Protein AF-A0AAW1IIG0-F1 (afdb_monomer_lite)

Structure (mmCIF, N/CA/C/O backbone):
data_AF-A0AAW1IIG0-F1
#
_entry.id   AF-A0AAW1IIG0-F1
#
loop_
_atom_site.group_PDB
_atom_site.id
_atom_site.type_symbol
_atom_site.label_atom_id
_atom_site.label_alt_id
_atom_site.label_comp_id
_atom_site.label_asym_id
_atom_site.label_entity_id
_atom_site.label_seq_id
_atom_site.pdbx_PDB_ins_code
_atom_site.Cartn_x
_atom_site.Cartn_y
_atom_site.Cartn_z
_atom_site.occupancy
_atom_site.B_iso_or_equiv
_atom_site.auth_seq_id
_atom_site.auth_comp_id
_atom_site.auth_asym_id
_atom_site.auth_atom_id
_atom_site.pdbx_PDB_model_num
ATOM 1 N N . MET A 1 1 ? 34.642 43.648 -7.513 1.00 56.62 1 MET A N 1
ATOM 2 C CA . MET A 1 1 ? 34.495 43.212 -6.105 1.00 56.62 1 MET A CA 1
ATOM 3 C C . MET A 1 1 ? 33.057 42.811 -5.722 1.00 56.62 1 MET A C 1
ATOM 5 O O . MET A 1 1 ? 32.802 42.642 -4.541 1.00 56.62 1 MET A O 1
ATOM 9 N N . SER A 1 2 ? 32.131 42.561 -6.665 1.00 55.91 2 SER A N 1
ATOM 10 C CA . SER A 1 2 ? 30.717 42.269 -6.321 1.00 55.91 2 SER A CA 1
ATOM 11 C C . SER A 1 2 ? 30.302 40.794 -6.407 1.00 55.91 2 SER A C 1
ATOM 13 O O . SER A 1 2 ? 29.240 40.433 -5.919 1.00 55.91 2 SER A O 1
ATOM 15 N N . THR A 1 3 ? 31.127 39.913 -6.974 1.00 55.72 3 THR A N 1
ATOM 16 C CA . THR A 1 3 ? 30.801 38.481 -7.125 1.00 55.72 3 THR A CA 1
ATOM 17 C C . THR A 1 3 ? 31.019 37.661 -5.851 1.00 55.72 3 THR A C 1
ATOM 19 O O . THR A 1 3 ? 30.393 36.623 -5.677 1.00 55.72 3 THR A O 1
ATOM 22 N N . ILE A 1 4 ? 31.851 38.140 -4.920 1.00 68.00 4 ILE A N 1
ATOM 23 C CA . ILE A 1 4 ? 32.132 37.444 -3.651 1.00 68.00 4 ILE A CA 1
ATOM 24 C C . ILE A 1 4 ? 30.959 37.586 -2.660 1.00 68.00 4 ILE A C 1
ATOM 26 O O . ILE A 1 4 ? 30.689 36.673 -1.886 1.00 68.00 4 ILE A O 1
ATOM 30 N N . SER A 1 5 ? 30.207 38.690 -2.726 1.00 62.53 5 SER A N 1
ATOM 31 C CA . SER A 1 5 ? 29.082 38.963 -1.817 1.00 62.53 5 SER A CA 1
ATOM 32 C C . SER A 1 5 ? 27.884 38.028 -2.031 1.00 62.53 5 SER A C 1
ATOM 34 O O . SER A 1 5 ? 27.197 37.699 -1.065 1.00 62.53 5 SER A O 1
ATOM 36 N N . ILE A 1 6 ? 27.649 37.566 -3.262 1.00 72.62 6 ILE A N 1
ATOM 37 C CA . ILE A 1 6 ? 26.474 36.745 -3.594 1.00 72.62 6 ILE A CA 1
ATOM 38 C C . ILE A 1 6 ? 26.604 35.333 -3.002 1.00 72.62 6 ILE A C 1
ATOM 40 O O . ILE A 1 6 ? 25.633 34.790 -2.481 1.00 72.62 6 ILE A O 1
ATOM 44 N N . ASN A 1 7 ? 27.815 34.768 -2.981 1.00 78.00 7 ASN A N 1
ATOM 45 C CA . ASN A 1 7 ? 28.043 33.418 -2.456 1.00 78.00 7 ASN A CA 1
ATOM 46 C C . ASN A 1 7 ? 27.811 33.319 -0.940 1.00 78.00 7 ASN A C 1
ATOM 48 O O . ASN A 1 7 ? 27.312 32.305 -0.461 1.00 78.00 7 ASN A O 1
ATOM 52 N N . LEU A 1 8 ? 28.116 34.375 -0.181 1.00 83.56 8 LEU A N 1
ATOM 53 C CA . LEU A 1 8 ? 27.967 34.355 1.277 1.00 83.56 8 LEU A CA 1
ATOM 54 C C . LEU A 1 8 ? 26.501 34.371 1.727 1.00 83.56 8 LEU A C 1
ATOM 56 O O . LEU A 1 8 ? 26.155 33.675 2.681 1.00 83.56 8 LEU A O 1
ATOM 60 N N . MET A 1 9 ? 25.623 35.096 1.023 1.00 84.44 9 MET A N 1
ATOM 61 C CA . MET A 1 9 ? 24.193 35.095 1.353 1.00 84.44 9 MET A CA 1
ATOM 62 C C . MET A 1 9 ? 23.551 33.728 1.105 1.00 84.44 9 MET A C 1
ATOM 64 O O . MET A 1 9 ? 22.801 33.242 1.949 1.00 84.44 9 MET A O 1
ATOM 68 N N . VAL A 1 10 ? 23.877 33.077 -0.015 1.00 88.38 10 VAL A N 1
ATOM 69 C CA . VAL A 1 10 ? 23.310 31.761 -0.353 1.00 88.38 10 VAL A CA 1
ATOM 70 C C . VAL A 1 10 ? 23.752 30.702 0.659 1.00 88.38 10 VAL A C 1
ATOM 72 O O . VAL A 1 10 ? 22.924 29.936 1.149 1.00 88.38 10 VAL A O 1
ATOM 75 N N . ILE A 1 11 ? 25.032 30.705 1.043 1.00 89.94 11 ILE A N 1
ATOM 76 C CA . ILE A 1 11 ? 25.561 29.779 2.054 1.00 89.94 11 ILE A CA 1
ATOM 77 C C . ILE A 1 11 ? 24.876 30.002 3.411 1.00 89.94 11 ILE A C 1
ATOM 79 O O . ILE A 1 11 ? 24.483 29.032 4.058 1.00 89.94 11 ILE A O 1
ATOM 83 N N . SER A 1 12 ? 24.664 31.259 3.820 1.00 91.31 12 SER A N 1
ATOM 84 C CA . SER A 1 12 ? 23.964 31.576 5.071 1.00 91.31 12 SER A CA 1
ATOM 85 C C . SER A 1 12 ? 22.543 31.010 5.101 1.00 91.31 12 SER A C 1
ATOM 87 O O . SER A 1 12 ? 22.144 30.431 6.108 1.00 91.31 12 SER A O 1
ATOM 89 N N . VAL A 1 13 ? 21.783 31.148 4.009 1.00 93.06 13 VAL A N 1
ATOM 90 C CA . VAL A 1 13 ? 20.398 30.654 3.934 1.00 93.06 13 VAL A CA 1
ATOM 91 C C . VAL A 1 13 ? 20.351 29.126 4.003 1.00 93.06 13 VAL A C 1
ATOM 93 O O . VAL A 1 13 ? 19.529 28.572 4.732 1.00 93.06 13 VAL A O 1
ATOM 96 N N . ILE A 1 14 ? 21.259 28.434 3.307 1.00 92.12 14 ILE A N 1
ATOM 97 C CA . ILE A 1 14 ? 21.324 26.964 3.327 1.00 92.12 14 ILE A CA 1
ATOM 98 C C . ILE A 1 14 ? 21.628 26.449 4.742 1.00 92.12 14 ILE A C 1
ATOM 100 O O . ILE A 1 14 ? 20.972 25.517 5.209 1.00 92.12 14 ILE A O 1
ATOM 104 N N . ILE A 1 15 ? 22.570 27.075 5.455 1.00 92.62 15 ILE A N 1
ATOM 105 C CA . ILE A 1 15 ? 22.921 26.679 6.828 1.00 92.62 15 ILE A CA 1
ATOM 106 C C . ILE A 1 15 ? 21.731 26.871 7.779 1.00 92.62 15 ILE A C 1
ATOM 108 O O . ILE A 1 15 ? 21.452 25.992 8.595 1.00 92.62 15 ILE A O 1
ATOM 112 N N . SER A 1 16 ? 20.988 27.976 7.657 1.00 91.56 16 SER A N 1
ATOM 113 C CA . SER A 1 16 ? 19.796 28.215 8.479 1.00 91.56 16 SER A CA 1
ATOM 114 C C . SER A 1 16 ? 18.711 27.152 8.269 1.00 91.56 16 SER A C 1
ATOM 116 O O . SER A 1 16 ? 18.107 26.706 9.242 1.00 91.56 16 SER A O 1
ATOM 118 N N . ILE A 1 17 ? 18.498 26.693 7.029 1.00 89.69 17 ILE A N 1
ATOM 119 C CA . ILE A 1 17 ? 17.528 25.628 6.716 1.00 89.69 17 ILE A CA 1
ATOM 120 C C . ILE A 1 17 ? 17.946 24.298 7.360 1.00 89.69 17 ILE A C 1
ATOM 122 O O . ILE A 1 17 ? 17.116 23.621 7.967 1.00 89.69 17 ILE A O 1
ATOM 126 N N . PHE A 1 18 ? 19.232 23.940 7.288 1.00 85.62 18 PHE A N 1
ATOM 127 C CA . PHE A 1 18 ? 19.740 22.716 7.918 1.00 85.62 18 PHE A CA 1
ATOM 128 C C . PHE A 1 18 ? 19.599 22.734 9.446 1.00 85.62 18 PHE A C 1
ATOM 130 O O . PHE A 1 18 ? 19.231 21.722 10.041 1.00 85.62 18 PHE A O 1
ATOM 137 N N . LEU A 1 19 ? 19.836 23.884 10.084 1.00 86.19 19 LEU A N 1
ATOM 138 C CA . LEU A 1 19 ? 19.676 24.030 11.533 1.00 86.19 19 LEU A CA 1
ATOM 139 C C . LEU A 1 19 ? 18.206 23.944 11.978 1.00 86.19 19 LEU A C 1
ATOM 141 O O . LEU A 1 19 ? 17.930 23.415 13.053 1.00 86.19 19 LEU A O 1
ATOM 145 N N . LEU A 1 20 ? 17.261 24.404 11.150 1.00 81.56 20 LEU A N 1
ATOM 146 C CA . LEU A 1 20 ? 15.821 24.268 11.404 1.00 81.56 20 LEU A CA 1
ATOM 147 C C . LEU A 1 20 ? 15.329 22.818 11.273 1.00 81.56 20 LEU A C 1
ATOM 149 O O . LEU A 1 20 ? 14.448 22.405 12.018 1.00 81.56 20 LEU A O 1
ATOM 153 N N . ALA A 1 21 ? 15.904 22.025 10.366 1.00 75.12 21 ALA A N 1
ATOM 154 C CA . ALA A 1 21 ? 15.537 20.615 10.215 1.00 75.12 21 ALA A CA 1
ATOM 155 C C . ALA A 1 21 ? 16.003 19.748 11.402 1.00 75.12 21 ALA A C 1
ATOM 157 O O . ALA A 1 21 ? 15.344 18.772 11.754 1.00 75.12 21 ALA A O 1
ATOM 158 N N . ALA A 1 22 ? 17.118 20.111 12.041 1.00 74.44 22 ALA A N 1
ATOM 159 C CA . ALA A 1 22 ? 17.679 19.361 13.164 1.00 74.44 22 ALA A CA 1
ATOM 160 C C . ALA A 1 22 ? 16.962 19.608 14.507 1.00 74.44 22 ALA A C 1
ATOM 162 O O . ALA A 1 22 ? 17.166 18.845 15.450 1.00 74.44 22 ALA A O 1
ATOM 163 N N . SER A 1 23 ? 16.140 20.657 14.620 1.00 73.12 23 SER A N 1
ATOM 164 C CA . SER A 1 23 ? 15.486 21.039 15.879 1.00 73.12 23 SER A CA 1
ATOM 165 C C . SER A 1 23 ? 14.077 20.471 16.061 1.00 73.12 23 SER A C 1
ATOM 167 O O . SER A 1 23 ? 13.442 20.776 17.068 1.00 73.12 23 SER A O 1
ATOM 169 N N . VAL A 1 24 ? 13.584 19.624 15.148 1.00 70.06 24 VAL A N 1
ATOM 170 C CA . VAL A 1 24 ? 12.297 18.937 15.328 1.00 70.06 24 VAL A CA 1
ATOM 171 C C . VAL A 1 24 ? 12.505 17.735 16.259 1.00 70.06 24 VAL A C 1
ATOM 173 O O . VAL A 1 24 ? 13.118 16.749 15.841 1.00 70.06 24 VAL A O 1
ATOM 176 N N . PRO A 1 25 ? 12.024 17.771 17.518 1.00 57.31 25 PRO A N 1
ATOM 177 C CA . PRO A 1 25 ? 12.102 16.613 18.391 1.00 57.31 25 PRO A CA 1
ATOM 178 C C . PRO A 1 25 ? 11.268 15.489 17.778 1.00 57.31 25 PRO A C 1
ATOM 180 O O . PRO A 1 25 ? 10.066 15.623 17.546 1.00 57.31 25 PRO A O 1
ATOM 183 N N . THR A 1 26 ? 11.923 14.366 17.509 1.00 53.69 26 THR A N 1
ATOM 184 C CA . THR A 1 26 ? 11.300 13.120 17.073 1.00 53.69 26 THR A CA 1
ATOM 185 C C . THR A 1 26 ? 10.455 12.574 18.228 1.00 53.69 26 THR A C 1
ATOM 187 O O . THR A 1 26 ? 10.904 11.777 19.046 1.00 53.69 26 THR A O 1
ATOM 190 N N . LEU A 1 27 ? 9.202 13.024 18.316 1.00 47.84 27 LEU A N 1
ATOM 191 C CA . LEU A 1 27 ? 8.141 12.413 19.121 1.00 47.84 27 LEU A CA 1
ATOM 192 C C . LEU A 1 27 ? 7.721 11.088 18.466 1.00 47.84 27 LEU A C 1
ATOM 194 O O . LEU A 1 27 ? 6.636 10.949 17.918 1.00 47.84 27 LEU A O 1
ATOM 198 N N . ALA A 1 28 ? 8.617 10.105 18.496 1.00 46.66 28 ALA A N 1
ATOM 199 C CA . ALA A 1 28 ? 8.350 8.734 18.077 1.00 46.66 28 ALA A CA 1
ATOM 200 C C . ALA A 1 28 ? 8.686 7.777 19.225 1.00 46.66 28 ALA A C 1
ATOM 202 O O . ALA A 1 28 ? 9.462 6.841 19.076 1.00 46.66 28 ALA A O 1
ATOM 203 N N . ASN A 1 29 ? 8.093 8.020 20.397 1.00 43.38 29 ASN A N 1
ATOM 204 C CA . ASN A 1 29 ? 8.082 7.059 21.498 1.00 43.38 29 ASN A CA 1
ATOM 205 C C . ASN A 1 29 ? 6.856 6.144 21.341 1.00 43.38 29 ASN A C 1
ATOM 207 O O . ASN A 1 29 ? 5.915 6.165 22.131 1.00 43.38 29 ASN A O 1
ATOM 211 N N . GLY A 1 30 ? 6.842 5.379 20.250 1.00 40.31 30 GLY A N 1
ATOM 212 C CA . GLY A 1 30 ? 5.937 4.250 20.080 1.00 40.31 30 GLY A CA 1
ATOM 213 C C . GLY A 1 30 ? 6.594 3.018 20.686 1.00 40.31 30 GLY A C 1
ATOM 214 O O . GLY A 1 30 ? 7.573 2.512 20.144 1.00 40.31 30 GLY A O 1
ATOM 215 N N . TYR A 1 31 ? 6.082 2.552 21.823 1.00 36.88 31 TYR A N 1
ATOM 216 C CA . TYR A 1 31 ? 6.465 1.273 22.415 1.00 36.88 31 TYR A CA 1
ATOM 217 C C . TYR A 1 31 ? 6.268 0.149 21.386 1.00 36.88 31 TYR A C 1
ATOM 219 O O . TYR A 1 31 ? 5.140 -0.243 21.093 1.00 36.88 31 TYR A O 1
ATOM 227 N N . TYR A 1 32 ? 7.362 -0.397 20.855 1.00 37.66 32 TYR A N 1
ATOM 228 C CA . TYR A 1 32 ? 7.323 -1.652 20.111 1.00 37.66 32 TYR A CA 1
ATOM 229 C C . TYR A 1 32 ? 7.061 -2.794 21.097 1.00 37.66 32 TYR A C 1
ATOM 231 O O . TYR A 1 32 ? 7.969 -3.273 21.779 1.00 37.66 32 TYR A O 1
ATOM 239 N N . GLN A 1 33 ? 5.809 -3.248 21.174 1.00 41.78 33 GLN A N 1
ATOM 240 C CA . GLN A 1 33 ? 5.508 -4.568 21.714 1.00 41.78 33 GLN A CA 1
ATOM 241 C C . GLN A 1 33 ? 6.078 -5.617 20.757 1.00 41.78 33 GLN A C 1
ATOM 243 O O . GLN A 1 33 ? 5.654 -5.751 19.611 1.00 41.78 33 GLN A O 1
ATOM 248 N N . LYS A 1 34 ? 7.081 -6.348 21.244 1.00 51.00 34 LYS A N 1
ATOM 249 C CA . LYS A 1 34 ? 7.666 -7.511 20.581 1.00 51.00 34 LYS A CA 1
ATOM 250 C C . LYS A 1 34 ? 6.561 -8.561 20.357 1.00 51.00 34 LYS A C 1
ATOM 252 O O . LYS A 1 34 ? 5.981 -9.008 21.346 1.00 51.00 34 LYS A O 1
ATOM 257 N N . PRO A 1 35 ? 6.257 -8.972 19.114 1.00 45.44 35 PRO A N 1
ATOM 258 C CA . PRO A 1 35 ? 5.288 -10.034 18.883 1.00 45.44 35 PRO A CA 1
ATOM 259 C C . PRO A 1 35 ? 5.811 -11.359 19.458 1.00 45.44 35 PRO A C 1
ATOM 261 O O . PRO A 1 35 ? 6.947 -11.763 19.202 1.00 45.44 35 PRO A O 1
ATOM 264 N N . SER A 1 36 ? 4.976 -12.000 20.278 1.00 48.22 36 SER A N 1
ATOM 265 C CA . SER A 1 36 ? 5.222 -13.318 20.867 1.00 48.22 36 SER A CA 1
ATOM 266 C C . SER A 1 36 ? 5.202 -14.392 19.776 1.00 48.22 36 SER A C 1
ATOM 268 O O . SER A 1 36 ? 4.273 -14.467 18.973 1.00 48.22 36 SER A O 1
ATOM 270 N N . SER A 1 37 ? 6.250 -15.209 19.721 1.00 49.69 37 SER A N 1
ATOM 271 C CA . SER A 1 37 ? 6.538 -16.163 18.649 1.00 49.69 37 SER A CA 1
ATOM 272 C C . SER A 1 37 ? 5.931 -17.554 18.886 1.00 49.69 37 SER A C 1
ATOM 274 O O . SER A 1 37 ? 6.665 -18.539 18.861 1.00 49.69 37 SER A O 1
ATOM 276 N N . ASN A 1 38 ? 4.615 -17.659 19.111 1.00 46.41 38 ASN A N 1
ATOM 277 C CA . ASN A 1 38 ? 3.933 -18.958 19.245 1.00 46.41 38 ASN A CA 1
ATOM 278 C C . ASN A 1 38 ? 2.739 -19.070 18.269 1.00 46.41 38 ASN A C 1
ATOM 280 O O . ASN A 1 38 ? 1.668 -18.540 18.556 1.00 46.41 38 ASN A O 1
ATOM 284 N N . PRO A 1 39 ? 2.880 -19.754 17.112 1.00 46.00 39 PRO A N 1
ATOM 285 C CA . PRO A 1 39 ? 1.824 -19.834 16.092 1.00 46.00 39 PRO A CA 1
ATOM 286 C C . PRO A 1 39 ? 0.647 -20.782 16.399 1.00 46.00 39 PRO A C 1
ATOM 288 O O . PRO A 1 39 ? -0.202 -20.961 15.533 1.00 46.00 39 PRO A O 1
ATOM 291 N N . TYR A 1 40 ? 0.574 -21.408 17.581 1.00 45.72 40 TYR A N 1
ATOM 292 C CA . TYR A 1 40 ? -0.448 -22.430 17.879 1.00 45.72 40 TYR A CA 1
ATOM 293 C C . TYR A 1 40 ? -1.086 -22.334 19.270 1.00 45.72 40 TYR A C 1
ATOM 295 O O . TYR A 1 40 ? -1.682 -23.300 19.744 1.00 45.72 40 TYR A O 1
ATOM 303 N N . GLU A 1 41 ? -1.034 -21.172 19.919 1.00 39.12 41 GLU A N 1
ATOM 304 C CA . GLU A 1 41 ? -1.753 -20.974 21.178 1.00 39.12 41 GLU A CA 1
ATOM 305 C C . GLU A 1 41 ? -3.097 -20.295 20.900 1.00 39.12 41 GLU A C 1
ATOM 307 O O . GLU A 1 41 ? -3.204 -19.079 20.744 1.00 39.12 41 GLU A O 1
ATOM 312 N N . LYS A 1 42 ? -4.143 -21.120 20.772 1.00 47.19 42 LYS A N 1
ATOM 313 C CA . LYS A 1 42 ? -5.539 -20.673 20.795 1.00 47.19 42 LYS A CA 1
ATOM 314 C C . LYS A 1 42 ? -5.720 -19.799 22.045 1.00 47.19 42 LYS A C 1
ATOM 316 O O . LYS A 1 42 ? -5.433 -20.307 23.130 1.00 47.19 42 LYS A O 1
ATOM 321 N N . PRO A 1 43 ? -6.193 -18.542 21.940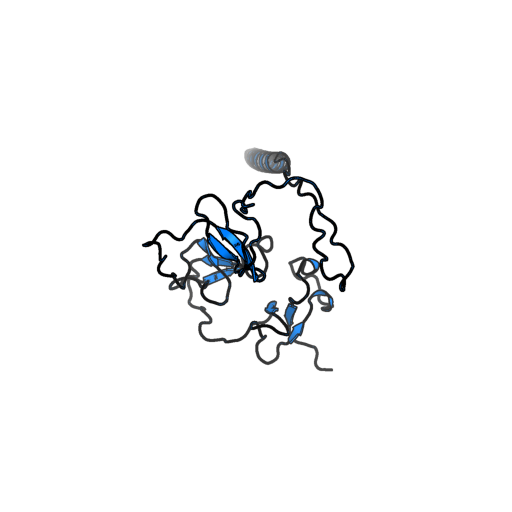 1.00 42.44 43 PRO A N 1
ATOM 322 C CA . PRO A 1 43 ? -6.385 -17.699 23.110 1.00 42.44 43 PRO A CA 1
ATOM 323 C C . PRO A 1 43 ? -7.407 -18.368 24.027 1.00 42.44 43 PRO A C 1
ATOM 325 O O . PRO A 1 43 ? -8.608 -18.370 23.750 1.00 42.44 43 PRO A O 1
ATOM 328 N N . SER A 1 44 ? -6.931 -18.983 25.108 1.00 40.50 44 SER A N 1
ATOM 329 C CA . SER A 1 44 ? -7.783 -19.237 26.257 1.00 40.50 44 SER A CA 1
ATOM 330 C C . SER A 1 44 ? -8.004 -17.872 26.873 1.00 40.50 44 SER A C 1
ATOM 332 O O . SER A 1 44 ? -7.096 -17.284 27.450 1.00 40.50 44 SER A O 1
ATOM 334 N N . ILE A 1 45 ? -9.194 -17.327 26.636 1.00 44.47 45 ILE A N 1
ATOM 335 C CA . ILE A 1 45 ? -9.688 -16.151 27.335 1.00 44.47 45 ILE A CA 1
ATOM 336 C C . ILE A 1 45 ? -9.722 -16.552 28.809 1.00 44.47 45 ILE A C 1
ATOM 338 O O . ILE A 1 45 ? -10.660 -17.208 29.259 1.00 44.47 45 ILE A O 1
ATOM 342 N N . GLU A 1 46 ? -8.664 -16.224 29.546 1.00 35.31 46 GLU A N 1
ATOM 343 C CA . GLU A 1 46 ? -8.703 -16.231 30.998 1.00 35.31 46 GLU A CA 1
ATOM 344 C C . GLU A 1 46 ? -9.714 -15.163 31.404 1.00 35.31 46 GLU A C 1
ATOM 346 O O . GLU A 1 46 ? -9.451 -13.961 31.420 1.00 35.31 46 GLU A O 1
ATOM 351 N N . THR A 1 47 ? -10.932 -15.626 31.665 1.00 38.25 47 THR A N 1
ATOM 352 C CA . THR A 1 47 ? -11.950 -14.866 32.374 1.00 38.25 47 THR A CA 1
ATOM 353 C C . THR A 1 47 ? -11.348 -14.355 33.681 1.00 38.25 47 THR A C 1
ATOM 355 O O . THR A 1 47 ? -10.866 -15.175 34.470 1.00 38.25 47 THR A O 1
ATOM 358 N N . PRO A 1 48 ? -11.391 -13.039 33.955 1.00 43.00 48 PRO A N 1
ATOM 359 C CA . PRO A 1 48 ? -10.984 -12.509 35.243 1.00 43.00 48 PRO A CA 1
ATOM 360 C C . PRO A 1 48 ? -11.931 -13.056 36.316 1.00 43.00 48 PRO A C 1
ATOM 362 O O . PRO A 1 48 ? -13.070 -12.617 36.472 1.00 43.00 48 PRO A O 1
ATOM 365 N N . ASN A 1 49 ? -11.454 -14.061 37.047 1.00 47.53 49 ASN A N 1
ATOM 366 C CA . ASN A 1 49 ? -12.094 -14.576 38.246 1.00 47.53 49 ASN A CA 1
ATOM 367 C C . ASN A 1 49 ? -11.844 -13.573 39.372 1.00 47.53 49 ASN A C 1
ATOM 369 O O . ASN A 1 49 ? -10.776 -13.553 39.981 1.00 47.53 49 ASN A O 1
ATOM 373 N N . GLY A 1 50 ? -12.820 -12.701 39.624 1.00 40.53 50 GLY A N 1
ATOM 374 C CA . GLY A 1 50 ? -12.642 -11.654 40.619 1.00 40.53 50 GLY A CA 1
ATOM 375 C C . GLY A 1 50 ? -13.850 -10.762 40.861 1.00 40.53 50 GLY A C 1
ATOM 376 O O . GLY A 1 50 ? -13.800 -9.577 40.572 1.00 40.53 50 GLY A O 1
ATOM 377 N N . SER A 1 51 ? -14.848 -11.328 41.539 1.00 39.59 51 SER A N 1
ATOM 378 C CA . SER A 1 51 ? -15.795 -10.653 42.440 1.00 39.59 51 SER A CA 1
ATOM 379 C C . SER A 1 51 ? -17.089 -10.022 41.907 1.00 39.59 51 SER A C 1
ATOM 381 O O . SER A 1 51 ? -17.114 -9.061 41.151 1.00 39.59 51 SER A O 1
ATOM 383 N N . ARG A 1 52 ? -18.151 -10.489 42.583 1.00 39.06 52 ARG A N 1
ATOM 384 C CA . ARG A 1 52 ? -19.427 -9.834 42.906 1.00 39.06 52 ARG A CA 1
ATOM 385 C C . ARG A 1 52 ? -20.450 -9.696 41.784 1.00 39.06 52 ARG A C 1
ATOM 387 O O . ARG A 1 52 ? -20.559 -8.679 41.118 1.00 39.06 52 ARG A O 1
ATOM 394 N N . SER A 1 53 ? -21.314 -10.714 41.750 1.00 45.22 53 SER A N 1
ATOM 395 C CA . SER A 1 53 ? -22.777 -10.610 41.886 1.00 45.22 53 SER A CA 1
ATOM 396 C C . SER A 1 53 ? -23.322 -9.179 41.993 1.00 45.22 53 SER A C 1
ATOM 398 O O . SER A 1 53 ? -23.677 -8.689 43.062 1.00 45.22 53 SER A O 1
ATOM 400 N N . GLY A 1 54 ? -23.409 -8.545 40.840 1.00 42.59 54 GLY A N 1
ATOM 401 C CA . GLY A 1 54 ? -24.229 -7.400 40.512 1.00 42.59 54 GLY A CA 1
ATOM 402 C C . GLY A 1 54 ? -24.368 -7.494 39.005 1.00 42.59 54 GLY A C 1
ATOM 403 O O . GLY A 1 54 ? -23.363 -7.650 38.320 1.00 42.59 54 GLY A O 1
ATOM 404 N N . SER A 1 55 ? -25.592 -7.522 38.494 1.00 47.62 55 SER A N 1
ATOM 405 C CA . SER A 1 55 ? -25.902 -7.698 37.074 1.00 47.62 55 SER A CA 1
ATOM 406 C C . SER A 1 55 ? -25.473 -6.454 36.274 1.00 47.62 55 SER A C 1
ATOM 408 O O . SER A 1 55 ? -26.303 -5.704 35.772 1.00 47.62 55 SER A O 1
ATOM 410 N N . GLY A 1 56 ? -24.168 -6.178 36.244 1.00 54.44 56 GLY A N 1
ATOM 411 C CA . GLY A 1 56 ? -23.536 -5.037 35.605 1.00 54.44 56 GLY A CA 1
ATOM 412 C C . GLY A 1 56 ? -23.156 -5.416 34.187 1.00 54.44 56 GLY A C 1
ATOM 413 O O . GLY A 1 56 ? -22.194 -6.146 33.964 1.00 54.44 56 GLY A O 1
ATOM 414 N N . ILE A 1 57 ? -23.944 -4.939 33.230 1.00 60.91 57 ILE A N 1
ATOM 415 C CA . ILE A 1 57 ? -23.663 -5.070 31.803 1.00 60.91 57 ILE A CA 1
ATOM 416 C C . ILE A 1 57 ? -22.306 -4.403 31.544 1.00 60.91 57 ILE A C 1
ATOM 418 O O . ILE A 1 57 ? -22.188 -3.182 31.605 1.00 60.91 57 ILE A O 1
ATOM 422 N N . THR A 1 58 ? -21.271 -5.204 31.295 1.00 77.06 58 THR A N 1
ATOM 423 C CA . THR A 1 58 ? -19.957 -4.708 30.875 1.00 77.06 58 THR A CA 1
ATOM 424 C C . THR A 1 58 ? -20.055 -4.384 29.391 1.00 77.06 58 THR A C 1
ATOM 426 O O . THR A 1 58 ? -20.119 -5.283 28.553 1.00 77.06 58 THR A O 1
ATOM 429 N N . CYS A 1 59 ? -20.158 -3.099 29.067 1.00 86.00 59 CYS A N 1
ATOM 430 C CA . CYS A 1 59 ? -20.153 -2.629 27.690 1.00 86.00 59 CYS A CA 1
ATOM 431 C C . CYS A 1 59 ? -18.727 -2.268 27.242 1.00 86.00 59 CYS A C 1
ATOM 433 O O . CYS A 1 59 ? -17.856 -1.997 28.068 1.00 86.00 59 CYS A O 1
ATOM 435 N N . GLN A 1 60 ? -18.482 -2.295 25.932 1.00 89.44 60 GLN A N 1
ATOM 436 C CA . GLN A 1 60 ? -17.188 -1.948 25.338 1.00 89.44 60 GLN A CA 1
ATOM 437 C C . GLN A 1 60 ? -17.147 -0.471 24.922 1.00 89.44 60 GLN A C 1
ATOM 439 O O . GLN A 1 60 ? -18.084 0.025 24.294 1.00 89.44 60 GLN A O 1
ATOM 444 N N . SER A 1 61 ? -16.062 0.234 25.248 1.00 90.12 61 SER A N 1
ATOM 445 C CA . SER A 1 61 ? -15.854 1.631 24.845 1.00 90.12 61 SER A CA 1
ATOM 446 C C . SER A 1 61 ? -15.452 1.767 23.369 1.00 90.12 61 SER A C 1
ATOM 448 O O . SER A 1 61 ? -15.077 0.792 22.717 1.00 90.12 61 SER A O 1
ATOM 450 N N . PHE A 1 62 ? -15.503 2.995 22.845 1.00 90.94 62 PHE A N 1
ATOM 451 C CA . PHE A 1 62 ? -15.076 3.341 21.485 1.00 90.94 62 PHE A CA 1
ATOM 452 C C . PHE A 1 62 ? -13.704 2.746 21.120 1.00 90.94 62 PHE A C 1
ATOM 454 O O . PHE A 1 62 ? -12.762 2.809 21.909 1.00 90.94 62 PHE A O 1
ATOM 461 N N . GLY A 1 63 ? -13.605 2.176 19.916 1.00 85.25 63 GLY A N 1
ATOM 462 C CA . GLY A 1 63 ? -12.369 1.608 19.370 1.00 85.25 63 GLY A CA 1
ATOM 463 C C . GLY A 1 63 ? -11.977 0.231 19.915 1.00 85.25 63 GLY A C 1
ATOM 464 O O . GLY A 1 63 ? -11.056 -0.378 19.375 1.00 85.25 63 GLY A O 1
ATOM 465 N N . ASN A 1 64 ? -12.672 -0.299 20.927 1.00 89.50 64 ASN A N 1
ATOM 466 C CA . ASN A 1 64 ? -12.417 -1.652 21.415 1.00 89.50 64 ASN A CA 1
ATOM 467 C C . ASN A 1 64 ? -13.045 -2.707 20.509 1.00 89.50 64 ASN A C 1
ATOM 469 O O . ASN A 1 64 ? -14.086 -2.482 19.883 1.00 89.50 64 ASN A O 1
ATOM 473 N N . ALA A 1 65 ? -12.419 -3.883 20.499 1.00 87.50 65 ALA A N 1
ATOM 474 C CA . ALA A 1 65 ? -12.941 -5.044 19.804 1.00 87.50 65 ALA A CA 1
ATOM 475 C C . ALA A 1 65 ? -14.277 -5.491 20.406 1.00 87.50 65 ALA A C 1
ATOM 477 O O . ALA A 1 65 ? -14.439 -5.589 21.625 1.00 87.50 65 ALA A O 1
ATOM 478 N N . CYS A 1 66 ? -15.221 -5.801 19.530 1.00 88.69 66 CYS A N 1
ATOM 479 C CA . CYS A 1 66 ? -16.518 -6.347 19.879 1.00 88.69 66 CYS A CA 1
ATOM 480 C C . CYS A 1 66 ? -16.759 -7.623 19.059 1.00 88.69 66 CYS A C 1
ATOM 482 O O . CYS A 1 66 ? -16.393 -7.686 17.883 1.00 88.69 66 CYS A O 1
ATOM 484 N N . PRO A 1 67 ? -17.320 -8.680 19.663 1.00 81.31 67 PRO A N 1
ATOM 485 C CA . PRO A 1 67 ? -17.687 -9.870 18.916 1.00 81.31 67 PRO A CA 1
ATOM 486 C C . PRO A 1 67 ? -18.911 -9.554 18.049 1.00 81.31 67 PRO A C 1
ATOM 488 O O . PRO A 1 67 ? -19.847 -8.904 18.510 1.00 81.31 67 PRO A O 1
ATOM 491 N N . ALA A 1 68 ? -18.906 -10.014 16.795 1.00 67.31 68 ALA A N 1
ATOM 492 C CA . ALA A 1 68 ? -20.028 -9.813 15.873 1.00 67.31 68 ALA A CA 1
ATOM 493 C C . ALA A 1 68 ? -21.344 -10.420 16.405 1.00 67.31 68 ALA A C 1
ATOM 495 O O . ALA A 1 68 ? -22.426 -9.938 16.081 1.00 67.31 68 ALA A O 1
ATOM 496 N N . GLU A 1 69 ? -21.244 -11.437 17.266 1.00 61.94 69 GLU A N 1
ATOM 497 C CA . GLU A 1 69 ? -22.361 -12.085 17.950 1.00 61.94 69 GLU A CA 1
ATOM 498 C C . GLU A 1 69 ? -22.058 -12.192 19.454 1.00 61.94 69 GLU A C 1
ATOM 500 O O . GLU A 1 69 ? -20.977 -12.631 19.848 1.00 61.94 69 GLU A O 1
ATOM 505 N N . GLY A 1 70 ? -22.996 -11.791 20.319 1.00 63.22 70 GLY A N 1
ATOM 506 C CA . GLY A 1 70 ? -22.860 -11.950 21.771 1.00 63.22 70 GLY A CA 1
ATOM 507 C C . GLY A 1 70 ? -23.469 -10.827 22.613 1.00 63.22 70 GLY A C 1
ATOM 508 O O . GLY A 1 70 ? -24.051 -9.871 22.108 1.00 63.22 70 GLY A O 1
ATOM 509 N N . VAL A 1 71 ? -23.335 -10.960 23.938 1.00 56.31 71 VAL A N 1
ATOM 510 C CA . VAL A 1 71 ? -23.937 -10.060 24.948 1.00 56.31 71 VAL A CA 1
ATOM 511 C C . VAL A 1 71 ? -23.137 -8.763 25.160 1.00 56.31 71 VAL A C 1
ATOM 513 O O . VAL A 1 71 ? -23.592 -7.861 25.863 1.00 56.31 71 VAL A O 1
ATOM 516 N N . TYR A 1 72 ? -21.951 -8.656 24.555 1.00 64.81 72 TYR A N 1
ATOM 517 C CA . TYR A 1 72 ? -21.077 -7.491 24.672 1.00 64.81 72 TYR A CA 1
ATOM 518 C C . TYR A 1 72 ? -21.569 -6.374 23.758 1.00 64.81 72 TYR A C 1
ATOM 520 O O . TYR A 1 72 ? -21.226 -6.302 22.579 1.00 64.81 72 TYR A O 1
ATOM 528 N N . LYS A 1 73 ? -22.402 -5.499 24.318 1.00 78.75 73 LYS A N 1
ATOM 529 C CA . LYS A 1 73 ? -22.840 -4.275 23.647 1.00 78.75 73 LYS A CA 1
ATOM 530 C C . LYS A 1 73 ? -21.759 -3.206 23.758 1.00 78.75 73 LYS A C 1
ATOM 532 O O . LYS A 1 73 ? -21.074 -3.110 24.775 1.00 78.75 73 LYS A O 1
ATOM 537 N N . CYS A 1 74 ? -21.617 -2.386 22.728 1.00 89.75 74 CYS A N 1
ATOM 538 C CA . CYS A 1 74 ? -20.837 -1.163 22.841 1.00 89.75 74 CYS A CA 1
ATOM 539 C C . CYS A 1 74 ? -21.581 -0.156 23.741 1.00 89.75 74 CYS A C 1
ATOM 541 O O . CYS A 1 74 ? -22.815 -0.146 23.768 1.00 89.75 74 CYS A O 1
ATOM 543 N N . CYS A 1 75 ? -20.847 0.641 24.517 1.00 91.12 75 CYS A N 1
ATOM 544 C CA . CYS A 1 75 ? -21.421 1.670 25.391 1.00 91.12 75 CYS A CA 1
ATOM 545 C C . CYS A 1 75 ? -22.011 2.836 24.572 1.00 91.12 75 CYS A C 1
ATOM 547 O O . CYS A 1 75 ? -21.779 2.930 23.372 1.00 91.12 75 CYS A O 1
ATOM 549 N N . ASP A 1 76 ? -22.761 3.735 25.214 1.00 88.88 76 ASP A N 1
ATOM 550 C CA . ASP A 1 76 ? -23.039 5.098 24.717 1.00 88.88 76 ASP A CA 1
ATOM 551 C C . ASP A 1 76 ? -23.639 5.217 23.302 1.00 88.88 76 ASP A C 1
ATOM 553 O O . ASP A 1 76 ? -23.408 6.192 22.590 1.00 88.88 76 ASP A O 1
ATOM 557 N N . GLY A 1 77 ? -24.424 4.223 22.875 1.00 85.12 77 GLY A N 1
ATOM 558 C CA . GLY A 1 77 ? -25.059 4.229 21.552 1.00 85.12 77 GLY A CA 1
ATOM 559 C C . GLY A 1 77 ? -24.117 3.893 20.391 1.00 85.12 77 GLY A C 1
ATOM 560 O O . GLY A 1 77 ? -24.522 4.007 19.235 1.00 85.12 77 GLY A O 1
ATOM 561 N N . TYR A 1 78 ? -22.889 3.447 20.673 1.00 89.56 78 TYR A N 1
ATOM 562 C CA . TYR A 1 78 ? -21.989 2.883 19.670 1.00 89.56 78 TYR A CA 1
ATOM 563 C C . TYR A 1 78 ? -22.531 1.559 19.113 1.00 89.56 78 TYR A C 1
ATOM 565 O O . TYR A 1 78 ? -23.250 0.811 19.782 1.00 89.56 78 TYR A O 1
ATOM 573 N N . VAL A 1 79 ? -22.139 1.240 17.881 1.00 89.94 79 VAL A N 1
ATOM 574 C CA . VAL A 1 79 ? -22.525 0.018 17.173 1.00 89.94 79 VAL A CA 1
ATOM 575 C C . VAL A 1 79 ? -21.270 -0.792 16.870 1.00 89.94 79 VAL A C 1
ATOM 577 O O . VAL A 1 79 ? -20.246 -0.246 16.456 1.00 89.94 79 VAL A O 1
ATOM 580 N N . CYS A 1 80 ? -21.345 -2.105 17.079 1.00 89.56 80 CYS A N 1
ATOM 581 C CA . CYS A 1 80 ? -20.268 -3.011 16.706 1.00 89.56 80 CYS A CA 1
ATOM 582 C C . CYS A 1 80 ? -20.217 -3.134 15.180 1.00 89.56 80 CYS A C 1
ATOM 584 O O . CYS A 1 80 ? -21.173 -3.613 14.570 1.00 89.56 80 CYS A O 1
ATOM 586 N N . ARG A 1 81 ? -19.130 -2.670 14.555 1.00 86.38 81 ARG A N 1
ATOM 587 C CA . ARG A 1 81 ? -18.975 -2.661 13.094 1.00 86.38 81 ARG A CA 1
ATOM 588 C C . ARG A 1 81 ? -17.713 -3.403 12.667 1.00 86.38 81 ARG A C 1
ATOM 590 O O . ARG A 1 81 ? -16.679 -3.217 13.307 1.00 86.38 81 ARG A O 1
ATOM 597 N N . PRO A 1 82 ? -17.756 -4.186 11.576 1.00 84.00 82 PRO A N 1
ATOM 598 C CA . PRO A 1 82 ? -16.568 -4.838 11.047 1.00 84.00 82 PRO A CA 1
ATOM 599 C C . PRO A 1 82 ? -15.554 -3.781 10.605 1.00 84.00 82 PRO A C 1
ATOM 601 O O . PRO A 1 82 ? -15.884 -2.882 9.829 1.00 84.00 82 PRO A O 1
ATOM 604 N N . ASN A 1 83 ? -14.321 -3.881 11.097 1.00 78.12 83 ASN A N 1
ATOM 605 C CA . ASN A 1 83 ? -13.221 -3.108 10.547 1.00 78.12 83 ASN A CA 1
ATOM 606 C C . ASN A 1 83 ? -12.835 -3.726 9.197 1.00 78.12 83 ASN A C 1
ATOM 608 O O . ASN A 1 83 ? -12.619 -4.936 9.092 1.00 78.12 83 ASN A O 1
ATOM 612 N N . THR A 1 84 ? -12.736 -2.890 8.165 1.00 61.06 84 THR A N 1
ATOM 613 C CA . THR A 1 84 ? -12.299 -3.281 6.816 1.00 61.06 84 THR A CA 1
ATOM 614 C C . THR A 1 84 ? -10.891 -3.872 6.811 1.00 61.06 84 THR A C 1
ATOM 616 O O . THR A 1 84 ? -10.532 -4.601 5.889 1.00 61.06 84 THR A O 1
ATOM 619 N N . VAL A 1 85 ? -10.101 -3.610 7.855 1.00 52.62 85 VAL A N 1
ATOM 620 C CA . VAL A 1 85 ? -8.747 -4.134 8.010 1.00 52.62 85 VAL A CA 1
ATOM 621 C C . VAL A 1 85 ? -8.730 -5.219 9.089 1.00 52.62 85 VAL A C 1
ATOM 623 O O . VAL A 1 85 ? -8.800 -4.936 10.282 1.00 52.62 85 VAL A O 1
ATOM 626 N N . GLY A 1 86 ? -8.623 -6.482 8.666 1.00 55.78 86 GLY A N 1
ATOM 627 C CA . GLY A 1 86 ? -8.319 -7.610 9.557 1.00 55.78 86 GLY A CA 1
ATOM 628 C C . GLY A 1 86 ? -9.511 -8.350 10.176 1.00 55.78 86 GLY A C 1
ATOM 629 O O . GLY A 1 86 ? -9.291 -9.222 11.008 1.00 55.78 86 GLY A O 1
ATOM 630 N N . GLY A 1 87 ? -10.757 -8.043 9.790 1.00 74.56 87 GLY A N 1
ATOM 631 C CA . GLY A 1 87 ? -11.943 -8.832 10.172 1.00 74.56 87 GLY A CA 1
ATOM 632 C C . GLY A 1 87 ? -12.363 -8.733 11.645 1.00 74.56 87 GLY A C 1
ATOM 633 O O . GLY A 1 87 ? -13.294 -9.415 12.069 1.00 74.56 87 GLY A O 1
ATOM 634 N N . ILE A 1 88 ? -11.706 -7.881 12.432 1.00 79.56 88 ILE A N 1
ATOM 635 C CA . ILE A 1 88 ? -12.072 -7.600 13.823 1.00 79.56 88 ILE A CA 1
ATOM 636 C C . ILE A 1 88 ? -13.151 -6.518 13.814 1.00 79.56 88 ILE A C 1
ATOM 638 O O . ILE A 1 88 ? -12.988 -5.487 13.164 1.00 79.56 88 ILE A O 1
ATOM 642 N N . SER A 1 89 ? -14.257 -6.727 14.526 1.00 86.62 89 SER A N 1
ATOM 643 C CA . SER A 1 89 ? -15.275 -5.681 14.676 1.00 86.62 89 SER A CA 1
ATOM 644 C C . SER A 1 89 ? -14.919 -4.744 15.827 1.00 86.62 89 SER A C 1
ATOM 646 O O . SER A 1 89 ? -14.390 -5.193 16.842 1.00 86.62 89 SER A O 1
ATOM 648 N N . LEU A 1 90 ? -15.190 -3.450 15.665 1.00 90.19 90 LEU A N 1
ATOM 649 C CA . LEU A 1 90 ? -14.890 -2.397 16.635 1.00 90.19 90 LEU A CA 1
ATOM 650 C C . LEU A 1 90 ? -16.154 -1.620 17.016 1.00 90.19 90 LEU A C 1
ATOM 652 O O . LEU A 1 90 ? -17.071 -1.464 16.207 1.00 90.19 90 LEU A O 1
ATOM 656 N N . CYS A 1 91 ? -16.181 -1.089 18.237 1.00 91.75 91 CYS A N 1
ATOM 657 C CA . CYS A 1 91 ? -17.223 -0.169 18.682 1.00 91.75 91 CYS A CA 1
ATOM 658 C C . CYS A 1 91 ? -17.038 1.216 18.054 1.00 91.75 91 CYS A C 1
ATOM 660 O O . CYS A 1 91 ? -16.118 1.950 18.422 1.00 91.75 91 CYS A O 1
ATOM 662 N N . LEU A 1 92 ? -17.918 1.570 17.113 1.00 90.25 92 LEU A N 1
ATOM 663 C CA . LEU A 1 92 ? -17.869 2.816 16.344 1.00 90.25 92 LEU A CA 1
ATOM 664 C C . LEU A 1 92 ? -19.193 3.596 16.451 1.00 90.25 92 LEU A C 1
ATOM 666 O O . LEU A 1 92 ? -20.229 2.998 16.752 1.00 90.25 92 LEU A O 1
ATOM 670 N N . PRO A 1 93 ? -19.190 4.923 16.215 1.00 88.56 93 PRO A N 1
ATOM 671 C CA . PRO A 1 93 ? -20.407 5.730 16.149 1.00 88.56 93 PRO A CA 1
ATOM 672 C C . PRO A 1 93 ? -21.428 5.145 15.162 1.00 88.56 93 PRO A C 1
ATOM 674 O O . PRO A 1 93 ? -21.025 4.587 14.130 1.00 88.56 93 PRO A O 1
ATOM 677 N N . PRO A 1 94 ? -22.738 5.257 15.451 1.00 82.19 94 PRO A N 1
ATOM 678 C CA . PRO A 1 94 ? -23.767 4.911 14.483 1.00 82.19 94 PRO A CA 1
ATOM 679 C C . PRO A 1 94 ? -23.598 5.788 13.240 1.00 82.19 94 PRO A C 1
ATOM 681 O O . PRO A 1 94 ? -23.304 6.978 13.348 1.00 82.19 94 PRO A O 1
ATOM 684 N N . LEU A 1 95 ? -23.769 5.192 12.058 1.00 79.69 95 LEU A N 1
ATOM 685 C CA . LEU A 1 95 ? -23.816 5.957 10.814 1.00 79.69 95 LEU A CA 1
ATOM 686 C C . LEU A 1 95 ? -24.994 6.927 10.891 1.00 79.69 95 LEU A C 1
ATOM 688 O O . LEU A 1 95 ? -26.115 6.509 11.193 1.00 79.69 95 LEU A O 1
ATOM 692 N N . VAL A 1 96 ? -24.741 8.209 10.640 1.00 80.44 96 VAL A N 1
ATOM 693 C CA . VAL A 1 96 ? -25.802 9.211 10.589 1.00 80.44 96 VAL A CA 1
ATOM 694 C C . VAL A 1 96 ? -26.696 8.869 9.385 1.00 80.44 96 VAL A C 1
ATOM 696 O O . VAL A 1 96 ? -26.184 8.779 8.268 1.00 80.44 96 VAL A O 1
ATOM 699 N N . PRO A 1 97 ? -28.012 8.635 9.565 1.00 58.91 97 PRO A N 1
ATOM 700 C CA . PRO A 1 97 ? -28.907 8.354 8.448 1.00 58.91 97 PRO A CA 1
ATOM 701 C C . PRO A 1 97 ? -28.981 9.600 7.560 1.00 58.91 97 PRO A C 1
ATOM 703 O O . PRO A 1 97 ? -29.503 10.628 7.986 1.00 58.91 97 PRO A O 1
ATOM 706 N N . GLY A 1 98 ? -28.416 9.524 6.356 1.00 54.78 98 GLY A N 1
ATOM 707 C CA . GLY A 1 98 ? -28.249 10.669 5.450 1.00 54.78 98 GLY A CA 1
ATOM 708 C C . GLY A 1 98 ? -26.791 11.003 5.127 1.00 54.78 98 GLY A C 1
ATOM 709 O O . GLY A 1 98 ? -26.545 11.682 4.139 1.00 54.78 98 GLY A O 1
ATOM 710 N N . GLU A 1 99 ? -25.838 10.452 5.883 1.00 50.31 99 GLU A N 1
ATOM 711 C CA . GLU A 1 99 ? -24.455 10.239 5.442 1.00 50.31 99 GLU A CA 1
ATOM 712 C C . GLU A 1 99 ? -24.296 8.779 4.986 1.00 50.31 99 GLU A C 1
ATOM 714 O O . GLU A 1 99 ? -23.348 8.075 5.340 1.00 50.31 99 GLU A O 1
ATOM 719 N N . GLU A 1 100 ? -25.210 8.312 4.127 1.00 48.25 100 GLU A N 1
ATOM 720 C CA . GLU A 1 100 ? -24.690 7.584 2.974 1.00 48.25 100 GLU A CA 1
ATOM 721 C C . GLU A 1 100 ? -23.839 8.628 2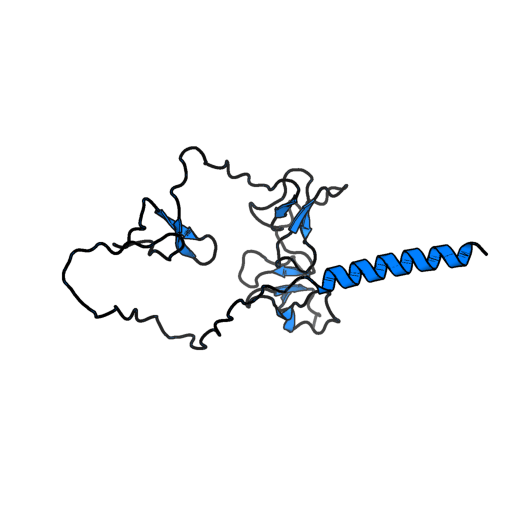.252 1.00 48.25 100 GLU A C 1
ATOM 723 O O . GLU A 1 100 ? -24.346 9.379 1.423 1.00 48.25 100 GLU A O 1
ATOM 728 N N . GLU A 1 101 ? -22.562 8.758 2.645 1.00 51.28 101 GLU A N 1
ATOM 729 C CA . GLU A 1 101 ? -21.544 9.210 1.710 1.00 51.28 101 GLU A CA 1
ATOM 730 C C . GLU A 1 101 ? -21.801 8.333 0.497 1.00 51.28 101 GLU A C 1
ATOM 732 O O . GLU A 1 101 ? -21.525 7.130 0.536 1.00 51.28 101 GLU A O 1
ATOM 737 N N . GLU A 1 102 ? -22.478 8.907 -0.503 1.00 48.97 102 GLU A N 1
ATOM 738 C CA . GLU A 1 102 ? -22.600 8.355 -1.835 1.00 48.97 102 GLU A CA 1
ATOM 739 C C . GLU A 1 102 ? -21.195 7.888 -2.128 1.00 48.97 102 GLU A C 1
ATOM 741 O O . GLU A 1 102 ? -20.298 8.726 -2.194 1.00 48.97 102 GLU A O 1
ATOM 746 N N . TYR A 1 103 ? -20.997 6.567 -2.064 1.00 51.28 103 TYR A N 1
ATOM 747 C CA . TYR A 1 103 ? -19.684 5.963 -1.926 1.00 51.28 103 TYR A CA 1
ATOM 748 C C . TYR A 1 103 ? -18.954 6.386 -3.181 1.00 51.28 103 TYR A C 1
ATOM 750 O O . TYR A 1 103 ? -19.178 5.814 -4.252 1.00 51.28 103 TYR A O 1
ATOM 758 N N . GLN A 1 104 ? -18.222 7.495 -3.090 1.00 54.84 104 GLN A N 1
ATOM 759 C CA . GLN A 1 104 ? -17.709 8.154 -4.263 1.00 54.84 104 GLN A CA 1
ATOM 760 C C . GLN A 1 104 ? -16.600 7.209 -4.662 1.00 54.84 104 GLN A C 1
ATOM 762 O O . GLN A 1 104 ? -15.550 7.151 -4.025 1.00 54.84 104 GLN A O 1
ATOM 767 N N . LYS A 1 105 ? -16.904 6.359 -5.650 1.00 69.56 105 LYS A N 1
ATOM 768 C CA . LYS A 1 105 ? -16.052 5.241 -6.083 1.00 69.56 105 LYS A CA 1
ATOM 769 C C . LYS A 1 105 ? -14.686 5.712 -6.570 1.00 69.56 105 LYS A C 1
ATOM 771 O O . LYS A 1 105 ? -13.855 4.899 -6.959 1.00 69.56 105 LYS A O 1
ATOM 776 N N . CYS A 1 106 ? -14.500 7.025 -6.634 1.00 80.69 106 CYS A N 1
ATOM 777 C CA . CYS A 1 106 ? -13.274 7.666 -6.997 1.00 80.69 106 CYS A CA 1
ATOM 778 C C . CYS A 1 106 ? -12.921 8.789 -6.007 1.00 80.69 106 CYS A C 1
ATOM 780 O O . CYS A 1 106 ? -13.770 9.341 -5.308 1.00 80.69 106 CYS A O 1
ATOM 782 N N . ARG A 1 107 ? -11.637 9.124 -5.962 1.00 83.69 107 ARG A N 1
ATOM 783 C CA . ARG A 1 107 ? -10.998 10.069 -5.055 1.00 83.69 107 ARG A CA 1
ATOM 784 C C . ARG A 1 107 ? -10.659 11.368 -5.784 1.00 83.69 107 ARG A C 1
ATOM 786 O O . ARG A 1 107 ? -10.121 11.348 -6.891 1.00 83.69 107 ARG A O 1
ATOM 793 N N . ASP A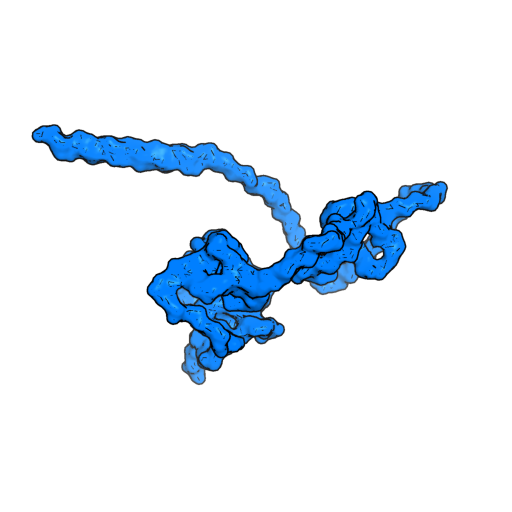 1 108 ? -10.944 12.492 -5.138 1.00 86.31 108 ASP A N 1
ATOM 794 C CA . ASP A 1 108 ? -10.597 13.821 -5.64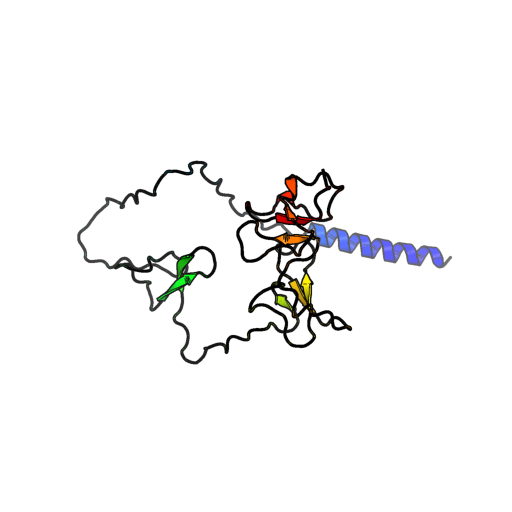7 1.00 86.31 108 ASP A CA 1
ATOM 795 C C . ASP A 1 108 ? -9.089 14.104 -5.600 1.00 86.31 108 ASP A C 1
ATOM 797 O O . ASP A 1 108 ? -8.301 13.379 -4.989 1.00 86.31 108 ASP A O 1
ATOM 801 N N . ILE A 1 109 ? -8.680 15.207 -6.230 1.00 85.56 109 ILE A N 1
ATOM 802 C CA . ILE A 1 109 ? -7.295 15.686 -6.244 1.00 85.56 109 ILE A CA 1
ATOM 803 C C . ILE A 1 109 ? -6.716 15.752 -4.824 1.00 85.56 109 ILE A C 1
ATOM 805 O O . ILE A 1 109 ? -7.391 16.142 -3.873 1.00 85.56 109 ILE A O 1
ATOM 809 N N . THR A 1 110 ? -5.447 15.380 -4.669 1.00 78.56 110 THR A N 1
ATOM 810 C CA . THR A 1 110 ? -4.701 15.318 -3.398 1.00 78.56 110 THR A CA 1
ATOM 811 C C . THR A 1 110 ? -5.199 14.305 -2.363 1.00 78.56 110 THR A C 1
ATOM 813 O O . THR A 1 110 ? -4.579 14.162 -1.308 1.00 78.56 110 THR A O 1
ATOM 816 N N . LYS A 1 111 ? -6.276 13.561 -2.638 1.00 82.38 111 LYS A N 1
ATOM 817 C CA . LYS A 1 111 ? -6.695 12.459 -1.770 1.00 82.38 111 LYS A CA 1
ATOM 818 C C . LYS A 1 111 ? -5.783 11.253 -1.964 1.00 82.38 111 LYS A C 1
ATOM 820 O O . LYS A 1 111 ? -5.238 11.031 -3.046 1.00 82.38 111 LYS A O 1
ATOM 825 N N . ILE A 1 112 ? -5.641 10.479 -0.889 1.00 77.56 112 ILE A N 1
ATOM 826 C CA . ILE A 1 112 ? -4.935 9.201 -0.923 1.00 77.56 112 ILE A CA 1
ATOM 827 C C . ILE A 1 112 ? -5.744 8.241 -1.789 1.00 77.56 112 ILE A C 1
ATOM 829 O O . ILE A 1 112 ? -6.946 8.064 -1.578 1.00 77.56 112 ILE A O 1
ATOM 833 N N . CYS A 1 113 ? -5.066 7.631 -2.743 1.00 80.94 113 CYS A N 1
ATOM 834 C CA . CYS A 1 113 ? -5.608 6.614 -3.623 1.00 80.94 113 CYS A CA 1
ATOM 835 C C . CYS A 1 113 ? -4.809 5.331 -3.466 1.00 80.94 113 CYS A C 1
ATOM 837 O O . CYS A 1 113 ? -3.705 5.319 -2.924 1.00 80.94 113 CYS A O 1
ATOM 839 N N . ILE A 1 114 ? -5.384 4.245 -3.943 1.00 76.88 114 ILE A N 1
ATOM 840 C CA . ILE A 1 114 ? -4.693 2.975 -4.119 1.00 76.88 114 ILE A CA 1
ATOM 841 C C . ILE A 1 114 ? -4.882 2.675 -5.599 1.00 76.88 114 ILE A C 1
ATOM 843 O O . ILE A 1 114 ? -5.992 2.843 -6.098 1.00 76.88 114 ILE A O 1
ATOM 847 N N . ASP A 1 115 ? -3.831 2.248 -6.298 1.00 62.56 115 ASP A N 1
ATOM 848 C CA . ASP A 1 115 ? -3.837 1.978 -7.753 1.00 62.56 115 ASP A CA 1
ATOM 849 C C . ASP A 1 115 ? -4.849 0.887 -8.197 1.00 62.56 115 ASP A C 1
ATOM 851 O O . ASP A 1 115 ? -4.820 0.403 -9.329 1.00 62.56 115 ASP A O 1
ATOM 855 N N . TYR A 1 116 ? -5.737 0.439 -7.306 1.00 58.16 116 TYR A N 1
ATOM 856 C CA . TYR A 1 116 ? -6.725 -0.592 -7.560 1.00 58.16 116 TYR A CA 1
ATOM 857 C C . TYR A 1 116 ? -7.929 -0.516 -6.599 1.00 58.16 116 TYR A C 1
ATOM 859 O O . TYR A 1 116 ? -7.763 -0.329 -5.391 1.00 58.16 116 TYR A O 1
ATOM 867 N N . GLY A 1 117 ? -9.132 -0.786 -7.121 1.00 61.03 117 GLY A N 1
ATOM 868 C CA . GLY A 1 117 ? -10.392 -0.879 -6.365 1.00 61.03 117 GLY A CA 1
ATOM 869 C C . GLY A 1 117 ? -11.220 0.412 -6.369 1.00 61.03 117 GLY A C 1
ATOM 870 O O . GLY A 1 117 ? -10.986 1.300 -7.182 1.00 61.03 117 GLY A O 1
ATOM 871 N N . ASP A 1 118 ? -12.170 0.537 -5.435 1.00 60.47 118 ASP A N 1
ATOM 872 C CA . ASP A 1 118 ? -13.047 1.721 -5.272 1.00 60.47 118 ASP A CA 1
ATOM 873 C C . ASP A 1 118 ? -12.314 2.967 -4.712 1.00 60.47 118 ASP A C 1
ATOM 875 O O . ASP A 1 118 ? -12.933 3.928 -4.258 1.00 60.47 118 ASP A O 1
ATOM 879 N N . TYR A 1 119 ? -10.977 2.940 -4.698 1.00 68.94 119 TYR A N 1
ATOM 880 C CA . TYR A 1 119 ? -10.098 4.022 -4.244 1.00 68.94 119 TYR A CA 1
ATOM 881 C C . TYR A 1 119 ? -9.324 4.664 -5.410 1.00 68.94 119 TYR A C 1
ATOM 883 O O . TYR A 1 119 ? -8.301 5.309 -5.175 1.00 68.94 119 TYR A O 1
ATOM 891 N N . ASP A 1 120 ? -9.799 4.477 -6.645 1.00 78.25 120 ASP A N 1
ATOM 892 C CA . ASP A 1 120 ? -9.221 5.071 -7.857 1.00 78.25 120 ASP A CA 1
ATOM 893 C C . ASP A 1 120 ? -9.423 6.596 -7.878 1.00 78.25 120 ASP A C 1
ATOM 895 O O . ASP A 1 120 ? -10.246 7.134 -7.146 1.00 78.25 120 ASP A O 1
ATOM 899 N N . CYS A 1 121 ? -8.689 7.326 -8.706 1.00 85.25 121 CYS A N 1
ATOM 900 C CA . CYS A 1 121 ? -8.827 8.774 -8.818 1.00 85.25 121 CYS A CA 1
ATOM 901 C C . CYS A 1 121 ? -9.955 9.178 -9.780 1.00 85.25 121 CYS A C 1
ATOM 903 O O . CYS A 1 121 ? -10.212 8.526 -10.794 1.00 85.25 121 CYS A O 1
ATOM 905 N N . CYS A 1 122 ? -10.660 10.269 -9.475 1.00 85.94 122 CYS A N 1
ATOM 906 C CA . CYS A 1 122 ? -11.759 10.747 -10.312 1.00 85.94 122 CYS A CA 1
ATOM 907 C C . CYS A 1 122 ? -11.257 11.353 -11.633 1.00 85.94 122 CYS A C 1
ATOM 909 O O . CYS A 1 122 ? -10.287 12.107 -11.665 1.00 85.94 122 CYS A O 1
ATOM 911 N N . GLY A 1 123 ? -11.977 11.088 -12.729 1.00 85.38 123 GLY A N 1
ATOM 912 C CA . GLY A 1 123 ? -11.794 11.801 -13.998 1.00 85.38 123 GLY A CA 1
ATOM 913 C C . GLY A 1 123 ? -10.470 11.506 -14.710 1.00 85.38 123 GLY A C 1
ATOM 914 O O . GLY A 1 123 ? -10.259 10.390 -15.191 1.00 85.38 123 GLY A O 1
ATOM 915 N N . ASP A 1 124 ? -9.654 12.547 -14.860 1.00 83.00 124 ASP A N 1
ATOM 916 C CA . ASP A 1 124 ? -8.339 12.602 -15.512 1.00 83.00 124 ASP A CA 1
ATOM 917 C C . ASP A 1 124 ? -7.167 12.643 -14.514 1.00 83.00 124 ASP A C 1
ATOM 919 O O . ASP A 1 124 ? -6.013 12.824 -14.905 1.00 83.00 124 ASP A O 1
ATOM 923 N N . LEU A 1 125 ? -7.455 12.445 -13.229 1.00 83.31 125 LEU A N 1
ATOM 924 C CA . LEU A 1 125 ? -6.450 12.298 -12.190 1.00 83.31 125 LEU A CA 1
ATOM 925 C C . LEU A 1 125 ? -5.819 10.902 -12.259 1.00 83.31 125 LEU A C 1
ATOM 927 O O . LEU A 1 125 ? -6.503 9.901 -12.476 1.00 83.31 125 LEU A O 1
ATOM 931 N N . SER A 1 126 ? -4.513 10.837 -12.027 1.00 83.69 126 SER A N 1
ATOM 932 C CA . SER A 1 126 ? -3.779 9.583 -11.874 1.00 83.69 126 SER A CA 1
ATOM 933 C C . SER A 1 126 ? -3.421 9.387 -10.413 1.00 83.69 126 SER A C 1
ATOM 935 O O . SER A 1 126 ? -3.023 10.342 -9.738 1.00 83.69 126 SER A O 1
ATOM 937 N N . CYS A 1 127 ? -3.520 8.148 -9.937 1.00 81.44 127 CYS A N 1
ATOM 938 C CA . CYS A 1 127 ? -2.963 7.791 -8.648 1.00 81.44 127 CYS A CA 1
ATOM 939 C C . CYS A 1 127 ? -1.441 7.758 -8.780 1.00 81.44 127 CYS A C 1
ATOM 941 O O . CYS A 1 127 ? -0.864 6.835 -9.342 1.00 81.44 127 CYS A O 1
ATOM 943 N N . VAL A 1 128 ? -0.777 8.831 -8.356 1.00 82.06 128 VAL A N 1
ATOM 944 C CA . VAL A 1 128 ? 0.682 8.909 -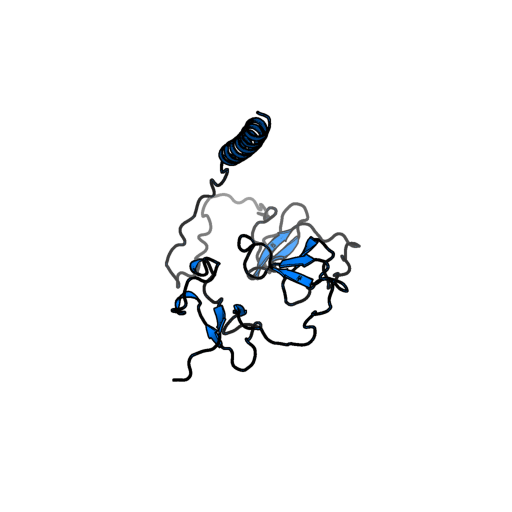8.410 1.00 82.06 128 VAL A CA 1
ATOM 945 C C . VAL A 1 128 ? 1.201 8.359 -7.091 1.00 82.06 128 VAL A C 1
ATOM 947 O O . VAL A 1 128 ? 0.873 8.943 -6.054 1.00 82.06 128 VAL A O 1
ATOM 950 N N . PRO A 1 129 ? 1.993 7.272 -7.086 1.00 76.50 129 PRO A N 1
ATOM 951 C CA . PRO A 1 129 ? 2.610 6.774 -5.867 1.00 76.50 129 PRO A CA 1
ATOM 952 C C . PRO A 1 129 ? 3.279 7.934 -5.134 1.00 76.50 129 PRO A C 1
ATOM 954 O O . PRO A 1 129 ? 4.019 8.719 -5.736 1.00 76.50 129 PRO A O 1
ATOM 957 N N . GLY A 1 130 ? 2.972 8.087 -3.845 1.00 61.16 130 GLY A N 1
ATOM 958 C CA . GLY A 1 130 ? 3.629 9.107 -3.041 1.00 61.16 130 GLY A CA 1
ATOM 959 C C . GLY A 1 130 ? 5.141 8.874 -3.025 1.00 61.16 130 GLY A C 1
ATOM 960 O O . GLY A 1 130 ? 5.622 7.802 -3.390 1.00 61.16 130 GLY A O 1
ATOM 961 N N . SER A 1 131 ? 5.899 9.875 -2.563 1.00 52.69 131 SER A N 1
ATOM 962 C CA . SER A 1 131 ? 7.305 9.687 -2.169 1.00 52.69 131 SER A CA 1
ATOM 963 C C . SER A 1 131 ? 7.484 8.321 -1.484 1.00 52.69 131 SER A C 1
ATOM 965 O O . SER A 1 131 ? 6.616 7.965 -0.688 1.00 52.69 131 SER A O 1
ATOM 967 N N . PRO A 1 132 ? 8.575 7.573 -1.732 1.00 50.44 132 PRO A N 1
ATOM 968 C CA . PRO A 1 132 ? 8.787 6.218 -1.202 1.00 50.44 132 PRO A CA 1
ATOM 969 C C . PRO A 1 132 ? 8.704 6.097 0.334 1.00 50.44 132 PRO A C 1
ATOM 971 O O . PRO A 1 132 ? 8.707 4.990 0.862 1.00 50.44 132 PRO A O 1
ATOM 974 N N . ALA A 1 133 ? 8.619 7.221 1.053 1.00 49.44 133 ALA A N 1
ATOM 975 C CA . ALA A 1 133 ? 8.306 7.291 2.478 1.00 49.44 133 ALA A CA 1
ATOM 976 C C . ALA A 1 133 ? 6.823 7.025 2.826 1.00 49.44 133 ALA A C 1
ATOM 978 O O . ALA A 1 133 ? 6.512 6.755 3.985 1.00 49.44 133 ALA A O 1
ATOM 979 N N . ASN A 1 134 ? 5.906 7.113 1.861 1.00 46.94 134 ASN A N 1
ATOM 980 C CA . ASN A 1 134 ? 4.478 6.913 2.066 1.00 46.94 134 ASN A CA 1
ATOM 981 C C . ASN A 1 134 ? 4.083 5.486 1.684 1.00 46.94 134 ASN A C 1
ATOM 983 O O . ASN A 1 134 ? 4.454 4.977 0.632 1.00 46.94 134 ASN A O 1
ATOM 987 N N . PHE A 1 135 ? 3.353 4.862 2.607 1.00 48.16 135 PHE A N 1
ATOM 988 C CA . PHE A 1 135 ? 2.827 3.501 2.597 1.00 48.16 135 PHE A CA 1
ATOM 989 C C . PHE A 1 135 ? 2.703 2.851 1.210 1.00 48.16 135 PHE A C 1
ATOM 991 O O . PHE A 1 135 ? 1.909 3.252 0.368 1.00 48.16 135 PHE A O 1
ATOM 998 N N . ILE A 1 136 ? 3.485 1.788 1.039 1.00 57.34 136 ILE A N 1
ATOM 999 C CA . ILE A 1 136 ? 3.384 0.721 0.037 1.00 57.34 136 ILE A CA 1
ATOM 1000 C C . ILE A 1 136 ? 1.954 0.582 -0.530 1.00 57.34 136 ILE A C 1
ATOM 1002 O O . ILE A 1 136 ? 1.040 0.153 0.172 1.00 57.34 136 ILE A O 1
ATOM 1006 N N . GLY A 1 137 ? 1.776 0.932 -1.809 1.00 61.62 137 GLY A N 1
ATOM 1007 C CA . GLY A 1 137 ? 0.516 0.770 -2.550 1.00 61.62 137 GLY A CA 1
ATOM 1008 C C . GLY A 1 137 ? -0.463 1.943 -2.455 1.00 61.62 137 GLY A C 1
ATOM 1009 O O . GLY A 1 137 ? -1.493 1.909 -3.122 1.00 61.62 137 GLY A O 1
ATOM 1010 N N . ALA A 1 138 ? -0.145 2.979 -1.674 1.00 69.94 138 ALA A N 1
ATOM 1011 C CA . ALA A 1 138 ? -0.908 4.216 -1.629 1.00 69.94 138 ALA A CA 1
ATOM 1012 C C . ALA A 1 138 ? -0.234 5.314 -2.470 1.00 69.94 138 ALA A C 1
ATOM 1014 O O . ALA A 1 138 ? 0.965 5.583 -2.362 1.00 69.94 138 ALA A O 1
ATOM 1015 N N . GLY A 1 139 ? -1.027 5.972 -3.305 1.00 81.19 139 GLY A N 1
ATOM 1016 C CA . GLY A 1 139 ? -0.647 7.159 -4.051 1.00 81.19 139 GLY A CA 1
ATOM 1017 C C . GLY A 1 139 ? -1.451 8.378 -3.629 1.00 81.19 139 GLY A C 1
ATOM 1018 O O . GLY A 1 139 ? -2.216 8.361 -2.663 1.00 81.19 139 GLY A O 1
ATOM 1019 N N . VAL A 1 140 ? -1.282 9.451 -4.385 1.00 81.94 140 VAL A N 1
ATOM 1020 C CA . VAL A 1 140 ? -2.062 10.676 -4.283 1.00 81.94 140 VAL A CA 1
ATOM 1021 C C . VAL A 1 140 ? -2.626 10.997 -5.661 1.00 81.94 140 VAL A C 1
ATOM 1023 O O . VAL A 1 140 ? -1.902 10.946 -6.656 1.00 81.94 140 VAL A O 1
ATOM 1026 N N . CYS A 1 141 ? -3.907 11.349 -5.729 1.00 84.00 141 CYS A N 1
ATOM 1027 C CA . CYS A 1 141 ? -4.527 11.747 -6.986 1.00 84.00 141 CYS A CA 1
ATOM 1028 C C . CYS A 1 141 ? -3.962 13.080 -7.476 1.00 84.00 141 CYS A C 1
ATOM 1030 O O . CYS A 1 141 ? -4.178 14.120 -6.848 1.00 84.00 141 CYS A O 1
ATOM 1032 N N . LEU A 1 142 ? -3.254 13.060 -8.603 1.00 85.44 142 LEU A N 1
ATOM 1033 C CA . LEU A 1 142 ? -2.659 14.245 -9.213 1.00 85.44 142 LEU A CA 1
ATOM 1034 C C . LEU A 1 142 ? -3.068 14.366 -10.687 1.00 85.44 142 LEU A C 1
ATOM 1036 O O . LEU A 1 142 ? -3.205 13.352 -11.375 1.00 85.44 142 LEU A O 1
ATOM 1040 N N . PRO A 1 143 ? -3.235 15.596 -11.199 1.00 81.75 143 PRO A N 1
ATOM 1041 C CA . PRO A 1 143 ? -3.477 15.826 -12.614 1.00 81.75 143 PRO A CA 1
ATOM 1042 C C . PRO A 1 143 ? -2.193 15.519 -13.392 1.00 81.75 143 PRO A C 1
ATOM 1044 O O . PRO A 1 143 ? -1.247 16.307 -13.391 1.00 81.75 143 PRO A O 1
ATOM 1047 N N . MET A 1 144 ? -2.130 14.363 -14.055 1.00 75.00 144 MET A N 1
ATOM 1048 C CA . MET A 1 144 ? -1.086 14.101 -15.044 1.00 75.00 144 MET A CA 1
ATOM 1049 C C . MET A 1 144 ? -1.587 14.584 -16.401 1.00 75.00 144 MET A C 1
ATOM 1051 O O . MET A 1 144 ? -2.636 14.153 -16.868 1.00 75.00 144 MET A O 1
ATOM 1055 N N . GLY A 1 145 ? -0.832 15.477 -17.046 1.00 53.91 145 GLY A N 1
ATOM 1056 C CA . GLY A 1 145 ? -1.166 16.115 -18.330 1.00 53.91 145 GLY A CA 1
ATOM 1057 C C . GLY A 1 145 ? -1.219 15.185 -19.553 1.00 53.91 145 GLY A C 1
ATOM 1058 O O . GLY A 1 145 ? -0.899 15.606 -20.659 1.00 53.91 145 GLY A O 1
ATOM 1059 N N . GLY A 1 146 ? -1.600 13.923 -19.382 1.00 51.00 146 GLY A N 1
ATOM 1060 C CA . GLY A 1 146 ? -1.733 12.940 -20.444 1.00 51.00 146 GLY A CA 1
ATOM 1061 C C . GLY A 1 146 ? -2.366 11.662 -19.913 1.00 51.00 146 GLY A C 1
ATOM 1062 O O . GLY A 1 146 ? -1.858 11.045 -18.980 1.00 51.00 146 GLY A O 1
ATOM 1063 N N . LYS A 1 147 ? -3.485 11.261 -20.522 1.00 46.38 147 LYS A N 1
ATOM 1064 C CA . LYS A 1 147 ? -4.192 10.013 -20.226 1.00 46.38 147 LYS A CA 1
ATOM 1065 C C . LYS A 1 147 ? -3.253 8.811 -20.364 1.00 46.38 147 LYS A C 1
ATOM 1067 O O . LYS A 1 147 ? -3.017 8.334 -21.468 1.00 46.38 147 LYS A O 1
ATOM 1072 N N . MET A 1 148 ? -2.835 8.259 -19.235 1.00 47.22 148 MET A N 1
ATOM 1073 C CA . MET A 1 148 ? -2.527 6.836 -19.094 1.00 47.22 148 MET A CA 1
ATOM 1074 C C . MET A 1 148 ? -3.209 6.305 -17.831 1.00 47.22 148 MET A C 1
ATOM 1076 O O . MET A 1 148 ? -2.614 5.629 -17.004 1.00 47.22 148 MET A O 1
ATOM 1080 N N . SER A 1 149 ? -4.509 6.589 -17.688 1.00 49.03 149 SER A N 1
ATOM 1081 C CA . SER A 1 149 ? -5.359 5.714 -16.881 1.00 49.03 149 SER A CA 1
ATOM 1082 C C . SER A 1 149 ? -5.381 4.374 -17.613 1.00 49.03 149 SER A C 1
ATOM 1084 O O . SER A 1 149 ? -6.019 4.229 -18.660 1.00 49.03 149 SER A O 1
ATOM 1086 N N . SER A 1 150 ? -4.598 3.417 -17.115 1.00 51.34 150 SER A N 1
ATOM 1087 C CA . SER A 1 150 ? -4.541 2.023 -17.564 1.00 51.34 150 SER A CA 1
ATOM 1088 C C . SER A 1 150 ? -5.843 1.306 -17.178 1.00 51.34 150 SER A C 1
ATOM 1090 O O . SER A 1 150 ? -5.853 0.291 -16.486 1.00 51.34 150 SER A O 1
ATOM 1092 N N . ARG A 1 151 ? -6.980 1.858 -17.612 1.00 52.09 151 ARG A N 1
ATOM 1093 C CA . ARG A 1 151 ? -8.335 1.569 -17.124 1.00 52.09 151 ARG A CA 1
ATOM 1094 C C . ARG A 1 151 ? -8.854 0.168 -17.465 1.00 52.09 151 ARG A C 1
ATOM 1096 O O . ARG A 1 151 ? -10.016 -0.116 -17.221 1.00 52.09 151 ARG A O 1
ATOM 1103 N N . ASN A 1 152 ? -8.031 -0.700 -18.055 1.00 52.62 152 ASN A N 1
ATOM 1104 C CA . ASN A 1 152 ? -8.436 -2.040 -18.487 1.00 52.62 152 ASN A CA 1
ATOM 1105 C C . ASN A 1 152 ? -7.382 -3.132 -18.268 1.00 52.62 152 ASN A C 1
ATOM 1107 O O . ASN A 1 152 ? -7.606 -4.275 -18.670 1.00 52.62 152 ASN A O 1
ATOM 1111 N N . VAL A 1 153 ? -6.240 -2.830 -17.647 1.00 58.72 153 VAL A N 1
ATOM 1112 C CA . VAL A 1 153 ? -5.241 -3.872 -17.395 1.00 58.72 153 VAL A CA 1
ATOM 1113 C C . VAL A 1 153 ? -5.574 -4.532 -16.061 1.00 58.72 153 VAL A C 1
ATOM 1115 O O . VAL A 1 153 ? -5.356 -3.963 -15.000 1.00 58.72 153 VAL A O 1
ATOM 1118 N N . LYS A 1 154 ? -6.140 -5.743 -16.119 1.00 77.56 154 LYS A N 1
ATOM 1119 C CA . LYS A 1 154 ? -6.556 -6.544 -14.947 1.00 77.56 154 LYS A CA 1
ATOM 1120 C C . LYS A 1 154 ? -5.384 -7.111 -14.128 1.00 77.56 154 LYS A C 1
ATOM 1122 O O . LYS A 1 154 ? -5.574 -8.046 -13.358 1.00 77.56 154 LYS A O 1
ATOM 1127 N N . CYS A 1 155 ? -4.170 -6.625 -14.348 1.00 85.44 155 CYS A N 1
ATOM 1128 C CA . CYS A 1 155 ? -2.954 -7.215 -13.817 1.00 85.44 155 CYS A CA 1
ATOM 1129 C C . CYS A 1 155 ? -1.908 -6.147 -13.491 1.00 85.44 155 CYS A C 1
ATOM 1131 O O . CYS A 1 155 ? -1.951 -5.029 -14.004 1.00 85.44 155 CYS A O 1
ATOM 1133 N N . GLN A 1 156 ? -0.975 -6.507 -12.617 1.00 83.81 156 GLN A N 1
ATOM 1134 C CA . GLN A 1 156 ? 0.059 -5.626 -12.094 1.00 83.81 156 GLN A CA 1
ATOM 1135 C C . GLN A 1 156 ? 1.283 -5.599 -13.015 1.00 83.81 156 GLN A C 1
ATOM 1137 O O . GLN A 1 156 ? 1.775 -6.642 -13.455 1.00 83.81 156 GLN A O 1
ATOM 1142 N N . GLN A 1 157 ? 1.761 -4.390 -13.304 1.00 85.31 157 GLN A N 1
ATOM 1143 C CA . GLN A 1 157 ? 2.926 -4.138 -14.154 1.00 85.31 157 GLN A CA 1
ATOM 1144 C C . GLN A 1 157 ? 4.239 -4.367 -13.394 1.00 85.31 157 GLN A C 1
ATOM 1146 O O . GLN A 1 157 ? 4.251 -4.562 -12.179 1.00 85.31 157 GLN A O 1
ATOM 1151 N N . GLN A 1 158 ? 5.361 -4.356 -14.111 1.00 83.88 158 GLN A N 1
ATOM 1152 C CA . GLN A 1 158 ? 6.685 -4.554 -13.521 1.00 83.88 158 GLN A CA 1
ATOM 1153 C C . GLN A 1 158 ? 6.965 -3.533 -12.404 1.00 83.88 158 GLN A C 1
ATOM 1155 O O . GLN A 1 158 ? 6.697 -2.347 -12.561 1.00 83.88 158 GLN A O 1
ATOM 1160 N N . ASN A 1 159 ? 7.544 -4.004 -11.297 1.00 78.25 159 ASN A N 1
ATOM 1161 C CA . ASN A 1 159 ? 7.833 -3.264 -10.061 1.00 78.25 159 ASN A CA 1
ATOM 1162 C C . ASN A 1 159 ? 6.612 -2.814 -9.240 1.00 78.25 159 ASN A C 1
ATOM 1164 O O . ASN A 1 159 ? 6.797 -2.198 -8.191 1.00 78.25 159 ASN A O 1
ATOM 1168 N N . ASN A 1 160 ? 5.388 -3.162 -9.643 1.00 80.62 160 ASN A N 1
ATOM 1169 C CA . ASN A 1 160 ? 4.214 -2.971 -8.794 1.00 80.62 160 ASN A CA 1
ATOM 1170 C C . ASN A 1 160 ? 4.110 -4.071 -7.736 1.00 80.62 160 ASN A C 1
ATOM 1172 O O . ASN A 1 160 ? 4.656 -5.166 -7.886 1.00 80.62 160 ASN A O 1
ATOM 1176 N N . LEU A 1 161 ? 3.367 -3.779 -6.670 1.00 82.38 161 LEU A N 1
ATOM 1177 C CA . LEU A 1 161 ? 3.074 -4.736 -5.609 1.00 82.38 161 LEU A CA 1
ATOM 1178 C C . LEU A 1 161 ? 2.121 -5.822 -6.084 1.00 82.38 161 LEU A C 1
ATOM 1180 O O . LEU A 1 161 ? 1.194 -5.584 -6.855 1.00 82.38 161 LEU A O 1
ATOM 1184 N N . CYS A 1 162 ? 2.320 -7.013 -5.547 1.00 87.75 162 CYS A N 1
ATOM 1185 C CA . CYS A 1 162 ? 1.487 -8.163 -5.834 1.00 87.75 162 CYS A CA 1
ATOM 1186 C C . CYS A 1 162 ? 1.298 -9.024 -4.589 1.00 87.75 162 CYS A C 1
ATOM 1188 O O . CYS A 1 162 ? 2.040 -8.930 -3.608 1.00 87.75 162 CYS A O 1
ATOM 1190 N N . GLN A 1 163 ? 0.288 -9.886 -4.646 1.00 87.62 163 GLN A N 1
ATOM 1191 C CA . GLN A 1 163 ? 0.034 -10.904 -3.637 1.00 87.62 163 GLN A CA 1
ATOM 1192 C C . GLN A 1 163 ? 0.003 -12.261 -4.338 1.00 87.62 163 GLN A C 1
ATOM 1194 O O . GLN A 1 163 ? -0.849 -12.454 -5.206 1.00 87.62 163 GLN A O 1
ATOM 1199 N N . PRO A 1 164 ? 0.868 -13.221 -3.966 1.00 79.69 164 PRO A N 1
ATOM 1200 C CA . PRO A 1 164 ? 0.940 -14.513 -4.648 1.00 79.69 164 PRO A CA 1
ATOM 1201 C C . PRO A 1 164 ? -0.382 -15.295 -4.590 1.00 79.69 164 PRO A C 1
ATOM 1203 O O . PRO A 1 164 ? -0.671 -16.068 -5.497 1.00 79.69 164 PRO A O 1
ATOM 1206 N N . TYR A 1 165 ? -1.208 -15.052 -3.566 1.00 77.88 165 TYR A N 1
ATOM 1207 C CA . TYR A 1 165 ? -2.525 -15.676 -3.385 1.00 77.88 165 TYR A CA 1
ATOM 1208 C C . TYR A 1 165 ? -3.674 -14.657 -3.306 1.00 77.88 165 TYR A C 1
ATOM 1210 O O . TYR A 1 165 ? -4.736 -14.963 -2.771 1.00 77.88 165 TYR A O 1
ATOM 1218 N N . GLY A 1 166 ? -3.456 -13.430 -3.786 1.00 76.69 166 GLY A N 1
ATOM 1219 C CA . GLY A 1 166 ? -4.441 -12.353 -3.705 1.00 76.69 166 GLY A CA 1
ATOM 1220 C C . GLY A 1 166 ? -5.029 -11.960 -5.056 1.00 76.69 166 GLY A C 1
ATOM 1221 O O . GLY A 1 166 ? -4.699 -12.503 -6.108 1.00 76.69 166 GLY A O 1
ATOM 1222 N N . GLN A 1 167 ? -5.883 -10.943 -5.018 1.00 73.12 167 GLN A N 1
ATOM 1223 C CA . GLN A 1 167 ? -6.465 -10.306 -6.204 1.00 73.12 167 GLN A CA 1
ATOM 1224 C C . GLN A 1 167 ? -5.446 -9.498 -7.034 1.00 73.12 167 GLN A C 1
ATOM 1226 O O . GLN A 1 167 ? -5.742 -9.087 -8.152 1.00 73.12 167 GLN A O 1
ATOM 1231 N N . TYR A 1 168 ? -4.235 -9.295 -6.508 1.00 76.06 168 TYR A N 1
ATOM 1232 C CA . TYR A 1 168 ? -3.164 -8.517 -7.132 1.00 76.06 168 TYR A CA 1
ATOM 1233 C C . TYR A 1 168 ? -2.186 -9.435 -7.870 1.00 76.06 168 TYR A C 1
ATOM 1235 O O . TYR A 1 168 ? -1.078 -9.695 -7.394 1.00 76.06 168 TYR A O 1
ATOM 1243 N N . GLN A 1 169 ? -2.618 -9.953 -9.020 1.00 87.69 169 GLN A N 1
ATOM 1244 C CA . GLN A 1 169 ? -1.791 -10.807 -9.875 1.00 87.69 169 GLN A CA 1
ATOM 1245 C C . GLN A 1 169 ? -0.963 -9.973 -10.850 1.00 87.69 169 GLN A C 1
ATOM 1247 O O . GLN A 1 169 ? -1.443 -8.984 -11.404 1.00 87.69 169 GLN A O 1
ATOM 1252 N N . CYS A 1 170 ? 0.278 -10.391 -11.079 1.00 90.62 170 CYS A N 1
ATOM 1253 C CA . CYS A 1 170 ? 1.138 -9.790 -12.089 1.00 90.62 170 CYS A CA 1
ATOM 1254 C C . CYS A 1 170 ? 0.631 -10.082 -13.501 1.00 90.62 170 CYS A C 1
ATOM 1256 O O . CYS A 1 170 ? -0.050 -11.081 -13.739 1.00 90.62 170 CYS A O 1
ATOM 1258 N N . CYS A 1 171 ? 0.954 -9.198 -14.441 1.00 92.31 171 CYS A N 1
ATOM 1259 C CA . CYS A 1 171 ? 0.656 -9.433 -15.846 1.00 92.31 171 CYS A CA 1
ATOM 1260 C C . CYS A 1 171 ? 1.377 -10.676 -16.380 1.00 92.31 171 CYS A C 1
ATOM 1262 O O . CYS A 1 171 ? 2.373 -11.103 -15.789 1.00 92.31 171 CYS A O 1
ATOM 1264 N N . PRO A 1 172 ? 0.888 -11.270 -17.489 1.00 92.94 172 PRO A N 1
ATOM 1265 C CA . PRO A 1 172 ? 1.602 -12.351 -18.158 1.00 92.94 172 PRO A CA 1
ATOM 1266 C C . PRO A 1 172 ? 3.080 -11.989 -18.339 1.00 92.94 172 PRO A C 1
ATOM 1268 O O . PRO A 1 172 ? 3.396 -10.828 -18.584 1.00 92.94 172 PRO A O 1
ATOM 1271 N N . GLU A 1 173 ? 3.964 -12.980 -18.206 1.00 93.06 173 GLU A N 1
ATOM 1272 C CA . GLU A 1 173 ? 5.436 -12.834 -18.252 1.00 93.06 173 GLU A CA 1
ATOM 1273 C C . GLU A 1 173 ? 6.094 -12.249 -16.990 1.00 93.06 173 GLU A C 1
ATOM 1275 O O . GLU A 1 173 ? 7.319 -12.295 -16.858 1.00 93.06 173 GLU A O 1
ATOM 1280 N N . LEU A 1 174 ? 5.303 -11.781 -16.025 1.00 92.81 174 LEU A N 1
ATOM 1281 C CA . LEU A 1 174 ? 5.776 -11.355 -14.713 1.00 92.81 174 LEU A CA 1
ATOM 1282 C C . LEU A 1 174 ? 5.374 -12.371 -13.643 1.00 92.81 174 LEU A C 1
ATOM 1284 O O . LEU A 1 174 ? 4.346 -13.040 -13.730 1.00 92.81 174 LEU A O 1
ATOM 1288 N N . SER A 1 175 ? 6.192 -12.486 -12.605 1.00 94.06 175 SER A N 1
ATOM 1289 C CA . SER A 1 175 ? 5.912 -13.308 -11.430 1.00 94.06 175 SER A CA 1
ATOM 1290 C C . SER A 1 175 ? 5.937 -12.453 -10.177 1.00 94.06 175 SER A C 1
ATOM 1292 O O . SER A 1 175 ? 6.735 -11.520 -10.067 1.00 94.06 175 SER A O 1
ATOM 1294 N N . CYS A 1 176 ? 5.060 -12.784 -9.230 1.00 92.44 176 CYS A N 1
ATOM 1295 C CA . CYS A 1 176 ? 5.058 -12.139 -7.930 1.00 92.44 176 CYS A CA 1
ATOM 1296 C C . 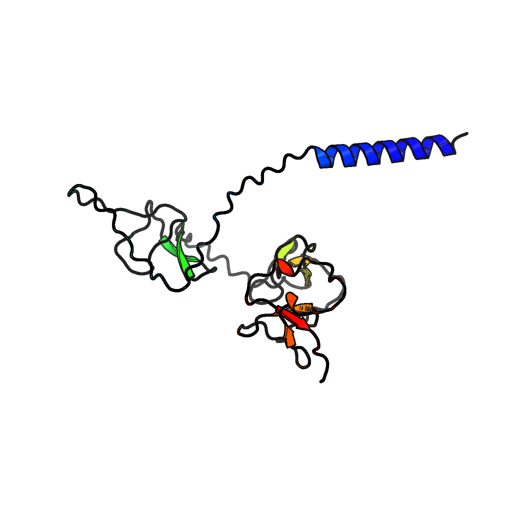CYS A 1 176 ? 6.187 -12.717 -7.082 1.00 92.44 176 CYS A C 1
ATOM 1298 O O . CYS A 1 176 ? 6.087 -13.847 -6.604 1.00 92.44 176 CYS A O 1
ATOM 1300 N N . VAL A 1 177 ? 7.272 -11.963 -6.934 1.00 92.00 177 VAL A N 1
ATOM 1301 C CA . VAL A 1 177 ? 8.470 -12.412 -6.220 1.00 92.00 177 VAL A CA 1
ATOM 1302 C C . VAL A 1 177 ? 8.611 -11.679 -4.898 1.00 92.00 177 VAL A C 1
ATOM 1304 O O . VAL A 1 177 ? 8.304 -10.491 -4.797 1.00 92.00 177 VAL A O 1
ATOM 1307 N N . ASP A 1 178 ? 9.098 -12.384 -3.878 1.00 86.88 178 ASP A N 1
ATOM 1308 C CA . ASP A 1 178 ? 9.506 -11.735 -2.636 1.00 86.88 178 ASP A CA 1
ATOM 1309 C C . ASP A 1 178 ? 10.735 -10.865 -2.950 1.00 86.88 178 ASP A C 1
ATOM 1311 O O . ASP A 1 178 ? 11.763 -11.398 -3.387 1.00 86.88 178 ASP A O 1
ATOM 1315 N N . PRO A 1 179 ? 10.676 -9.541 -2.749 1.00 79.12 179 PRO A N 1
ATOM 1316 C CA . PRO A 1 179 ? 11.783 -8.661 -3.089 1.00 79.12 179 PRO A CA 1
ATOM 1317 C C . PRO A 1 179 ? 13.067 -8.961 -2.308 1.00 79.12 179 PRO A C 1
ATOM 1319 O O . PRO A 1 179 ? 14.142 -8.557 -2.740 1.00 79.12 179 PRO A O 1
ATOM 1322 N N . ARG A 1 180 ? 13.002 -9.718 -1.206 1.00 79.25 180 ARG A N 1
ATOM 1323 C CA . ARG A 1 180 ? 14.181 -10.208 -0.475 1.00 79.25 180 ARG A CA 1
ATOM 1324 C C . ARG A 1 180 ? 14.961 -11.277 -1.244 1.00 79.25 180 ARG A C 1
ATOM 1326 O O . ARG A 1 180 ? 16.126 -11.504 -0.938 1.00 79.25 180 ARG A O 1
ATOM 1333 N N . THR A 1 181 ? 14.328 -11.937 -2.215 1.00 81.81 181 THR A N 1
ATOM 1334 C CA . THR A 1 181 ? 14.953 -12.967 -3.065 1.00 81.81 181 THR A CA 1
ATOM 1335 C C . THR A 1 181 ? 15.600 -12.389 -4.323 1.00 81.81 181 THR A C 1
ATOM 1337 O O . THR A 1 181 ? 16.424 -13.051 -4.954 1.00 81.81 181 THR A O 1
ATOM 1340 N N . LEU A 1 182 ? 15.273 -11.142 -4.678 1.00 73.62 182 LEU A N 1
ATOM 1341 C CA . LEU A 1 182 ? 15.845 -10.467 -5.834 1.00 73.62 182 LEU A CA 1
ATOM 1342 C C . LEU A 1 182 ? 17.290 -10.049 -5.542 1.00 73.62 182 LEU A C 1
ATOM 1344 O O . LEU A 1 182 ? 17.554 -9.169 -4.730 1.00 73.62 182 LEU A O 1
ATOM 1348 N N . THR A 1 183 ? 18.241 -10.644 -6.260 1.00 69.38 183 THR A N 1
ATOM 1349 C CA . THR A 1 183 ? 19.675 -10.296 -6.211 1.00 69.38 183 THR A CA 1
ATOM 1350 C C . THR A 1 183 ? 20.001 -9.077 -7.089 1.00 69.38 183 THR A C 1
ATOM 1352 O O . THR A 1 183 ? 21.062 -8.998 -7.703 1.00 69.38 183 THR A O 1
ATOM 1355 N N . ILE A 1 184 ? 19.057 -8.141 -7.215 1.00 61.28 184 ILE A N 1
ATOM 1356 C CA . ILE A 1 184 ? 19.168 -6.977 -8.101 1.00 61.28 184 ILE A CA 1
ATOM 1357 C C . ILE A 1 184 ? 19.767 -5.800 -7.299 1.00 61.28 184 ILE A C 1
ATOM 1359 O O . ILE A 1 184 ? 19.450 -5.664 -6.114 1.00 61.28 184 ILE A O 1
ATOM 1363 N N . PRO A 1 185 ? 20.643 -4.961 -7.899 1.00 53.44 185 PRO A N 1
ATOM 1364 C CA . PRO A 1 185 ? 21.167 -3.733 -7.287 1.00 53.44 185 PRO A CA 1
ATOM 1365 C C . PRO A 1 185 ? 20.059 -2.848 -6.693 1.00 53.44 185 PRO A C 1
ATOM 1367 O O . PRO A 1 185 ? 18.904 -2.960 -7.106 1.00 53.44 185 PRO A O 1
ATOM 1370 N N . PRO A 1 186 ? 20.396 -1.982 -5.716 1.00 53.00 186 PRO A N 1
ATOM 1371 C CA . PRO A 1 186 ? 19.444 -1.444 -4.754 1.00 53.00 186 PRO A CA 1
ATOM 1372 C C . PRO A 1 186 ? 18.276 -0.759 -5.456 1.00 53.00 186 PRO A C 1
ATOM 1374 O O . PRO A 1 186 ? 18.415 0.316 -6.041 1.00 53.00 186 PRO A O 1
ATOM 1377 N N . LEU A 1 187 ? 17.109 -1.396 -5.369 1.00 55.25 187 LEU A N 1
ATOM 1378 C CA . LEU A 1 187 ? 15.847 -0.723 -5.614 1.00 55.25 187 LEU A CA 1
ATOM 1379 C C . LEU A 1 187 ? 15.769 0.474 -4.646 1.00 55.25 187 LEU A C 1
ATOM 1381 O O . LEU A 1 187 ? 16.205 0.359 -3.499 1.00 55.25 187 LEU A O 1
ATOM 1385 N N . PRO A 1 188 ? 15.236 1.626 -5.083 1.00 56.28 188 PRO A N 1
ATOM 1386 C CA . PRO A 1 188 ? 15.274 2.886 -4.330 1.00 56.28 188 PRO A CA 1
ATOM 1387 C C . PRO A 1 188 ? 14.450 2.884 -3.025 1.00 56.28 188 PRO A C 1
ATOM 1389 O O . PRO A 1 188 ? 14.302 3.926 -2.393 1.00 56.28 188 PRO A O 1
ATOM 1392 N N . ILE A 1 189 ? 13.906 1.736 -2.617 1.00 56.03 189 ILE A N 1
ATOM 1393 C CA . ILE A 1 189 ? 13.012 1.570 -1.473 1.00 56.03 189 ILE A CA 1
ATOM 1394 C C . ILE A 1 189 ? 13.528 0.403 -0.633 1.00 56.03 189 ILE A C 1
ATOM 1396 O O . ILE A 1 189 ? 13.931 -0.628 -1.177 1.00 56.03 189 ILE A O 1
ATOM 1400 N N . ASP A 1 190 ? 13.481 0.545 0.692 1.00 63.81 190 ASP A N 1
ATOM 1401 C CA . ASP A 1 190 ? 13.819 -0.520 1.634 1.00 63.81 190 ASP A CA 1
ATOM 1402 C C . ASP A 1 190 ? 12.720 -1.599 1.636 1.00 63.81 190 ASP A C 1
ATOM 1404 O O . ASP A 1 190 ? 11.912 -1.731 2.554 1.00 63.81 190 ASP A O 1
ATOM 1408 N N . LEU A 1 191 ? 12.673 -2.382 0.554 1.00 60.00 191 LEU A N 1
ATOM 1409 C CA . LEU A 1 191 ? 11.725 -3.477 0.325 1.00 60.00 191 LEU A CA 1
ATOM 1410 C C . LEU A 1 191 ? 11.772 -4.547 1.426 1.00 60.00 191 LEU A C 1
ATOM 1412 O O . LEU A 1 191 ? 10.890 -5.401 1.503 1.00 60.00 191 LEU A O 1
ATOM 1416 N N . LYS A 1 192 ? 12.775 -4.502 2.311 1.00 61.78 192 LYS A N 1
ATOM 1417 C CA . LYS A 1 192 ? 12.846 -5.355 3.500 1.00 61.78 192 LYS A CA 1
ATOM 1418 C C . LYS A 1 192 ? 11.698 -5.091 4.475 1.00 61.78 192 LYS A C 1
ATOM 1420 O O . LYS A 1 192 ? 11.342 -6.009 5.215 1.00 61.78 192 LYS A O 1
ATOM 1425 N N . LEU A 1 193 ? 11.103 -3.896 4.445 1.00 65.88 193 LEU A N 1
ATOM 1426 C CA . LEU A 1 193 ? 9.992 -3.486 5.310 1.00 65.88 193 LEU A CA 1
ATOM 1427 C C . LEU A 1 193 ? 8.615 -3.965 4.834 1.00 65.88 193 LEU A C 1
ATOM 1429 O O . LEU A 1 193 ? 7.623 -3.728 5.523 1.00 65.88 193 LEU A O 1
ATOM 1433 N N . LEU A 1 194 ? 8.526 -4.640 3.685 1.00 64.69 194 LEU A N 1
ATOM 1434 C CA . LEU A 1 194 ? 7.252 -5.183 3.228 1.00 64.69 194 LEU A CA 1
ATOM 1435 C C . LEU A 1 194 ? 6.717 -6.243 4.211 1.00 64.69 194 LEU A C 1
ATOM 1437 O O . LEU A 1 194 ? 7.478 -7.119 4.643 1.00 64.69 194 LEU A O 1
ATOM 1441 N N . PRO A 1 195 ? 5.415 -6.189 4.559 1.00 71.12 195 PRO A N 1
ATOM 1442 C CA . PRO A 1 195 ? 4.753 -7.256 5.293 1.00 71.12 195 PRO A CA 1
ATOM 1443 C C . PRO A 1 195 ? 4.941 -8.613 4.600 1.00 71.12 195 PRO A C 1
ATOM 1445 O O . PRO A 1 195 ? 4.948 -8.679 3.367 1.00 71.12 195 PRO A O 1
ATOM 1448 N N . PRO A 1 196 ? 5.040 -9.715 5.363 1.00 74.88 196 PRO A N 1
ATOM 1449 C CA . PRO A 1 196 ? 5.045 -11.050 4.779 1.00 74.88 196 PRO A CA 1
ATOM 1450 C C . PRO A 1 196 ? 3.782 -11.278 3.933 1.00 74.88 196 PRO A C 1
ATOM 1452 O O . PRO A 1 196 ? 2.680 -10.907 4.334 1.00 74.88 196 PRO A O 1
ATOM 1455 N N . GLY A 1 197 ? 3.951 -11.895 2.761 1.00 80.94 197 GLY A N 1
ATOM 1456 C CA . GLY A 1 197 ? 2.858 -12.159 1.816 1.00 80.94 197 GLY A CA 1
ATOM 1457 C C . GLY A 1 197 ? 2.642 -11.075 0.754 1.00 80.94 197 GLY A C 1
ATOM 1458 O O . GLY A 1 197 ? 1.773 -11.246 -0.100 1.00 80.94 197 GLY A O 1
ATOM 1459 N N . LEU A 1 198 ? 3.435 -10.000 0.765 1.00 83.38 198 LEU A N 1
ATOM 1460 C CA . LEU A 1 198 ? 3.520 -9.039 -0.334 1.00 83.38 198 LEU A CA 1
ATOM 1461 C C . LEU A 1 198 ? 4.802 -9.259 -1.138 1.00 83.38 198 LEU A C 1
ATOM 1463 O O . LEU A 1 198 ? 5.877 -9.458 -0.576 1.00 83.38 198 LEU A O 1
ATOM 1467 N N . GLY A 1 199 ? 4.669 -9.214 -2.458 1.00 89.25 199 GLY A N 1
ATOM 1468 C CA . GLY A 1 199 ? 5.778 -9.285 -3.399 1.00 89.25 199 GLY A CA 1
ATOM 1469 C C . GLY A 1 199 ? 5.789 -8.094 -4.348 1.00 89.25 199 GLY A C 1
ATOM 1470 O O . GLY A 1 199 ? 4.964 -7.185 -4.245 1.00 89.25 199 GLY A O 1
ATOM 1471 N N . VAL A 1 200 ? 6.707 -8.133 -5.306 1.00 87.44 200 VAL A N 1
ATOM 1472 C CA . VAL A 1 200 ? 6.738 -7.220 -6.452 1.00 87.44 200 VAL A CA 1
ATOM 1473 C C . VAL A 1 200 ? 6.700 -8.013 -7.752 1.00 87.44 200 VAL A C 1
ATOM 1475 O O . VAL A 1 200 ? 7.223 -9.124 -7.827 1.00 87.44 200 VAL A O 1
ATOM 1478 N N . CYS A 1 201 ? 6.074 -7.463 -8.786 1.00 89.25 201 CYS A N 1
ATOM 1479 C CA . CYS A 1 201 ? 6.043 -8.089 -10.099 1.00 89.25 201 CYS A CA 1
ATOM 1480 C C . CYS A 1 201 ? 7.388 -7.923 -10.802 1.00 89.25 201 CYS A C 1
ATOM 1482 O O . CYS A 1 201 ? 7.783 -6.809 -11.144 1.00 89.25 201 CYS A O 1
ATOM 1484 N N . ALA A 1 202 ? 8.078 -9.032 -11.048 1.00 90.25 202 ALA A N 1
ATOM 1485 C CA . ALA A 1 202 ? 9.363 -9.041 -11.736 1.00 90.25 202 ALA A CA 1
ATOM 1486 C C . ALA A 1 202 ? 9.418 -10.134 -12.806 1.00 90.25 202 ALA A C 1
ATOM 1488 O O . ALA A 1 202 ? 8.728 -11.152 -12.724 1.00 90.25 202 ALA A O 1
ATOM 1489 N N . THR A 1 203 ? 10.270 -9.930 -13.806 1.00 91.06 203 THR A N 1
ATOM 1490 C CA . THR A 1 203 ? 10.650 -10.968 -14.762 1.00 91.06 203 THR A CA 1
ATOM 1491 C C . THR A 1 203 ? 11.589 -11.961 -14.082 1.00 91.06 203 THR A C 1
ATOM 1493 O O . THR A 1 203 ? 12.645 -11.587 -13.572 1.00 91.06 203 THR A O 1
ATOM 1496 N N . LEU A 1 204 ? 11.211 -13.241 -14.075 1.00 84.88 204 LEU A N 1
ATOM 1497 C CA . LEU A 1 204 ? 12.112 -14.306 -13.642 1.00 84.88 204 LEU A CA 1
ATOM 1498 C C . LEU A 1 204 ? 13.085 -14.652 -14.778 1.00 84.88 204 LEU A C 1
ATOM 1500 O O . LEU A 1 204 ? 12.662 -14.723 -15.937 1.00 84.88 204 LEU A O 1
ATOM 1504 N N . PRO A 1 205 ? 14.374 -14.888 -14.479 1.00 78.50 205 PRO A N 1
ATOM 1505 C CA . PRO A 1 205 ? 15.289 -15.426 -15.474 1.00 78.50 205 PRO A CA 1
ATOM 1506 C C . PRO A 1 205 ? 14.762 -16.786 -15.949 1.00 78.50 205 PRO A C 1
ATOM 1508 O O . PRO A 1 205 ? 14.428 -17.647 -15.135 1.00 78.50 205 PRO A O 1
ATOM 1511 N N . LYS A 1 206 ? 14.664 -16.974 -17.271 1.00 73.69 206 LYS A N 1
ATOM 1512 C CA . LYS A 1 206 ? 14.380 -18.287 -17.862 1.00 73.69 206 LYS A CA 1
ATOM 1513 C C . LYS A 1 206 ? 15.576 -19.190 -17.558 1.00 73.69 206 LYS A C 1
ATOM 1515 O O . LYS A 1 206 ? 16.673 -18.904 -18.037 1.00 73.69 206 LYS A O 1
ATOM 1520 N N . ILE A 1 207 ? 15.359 -20.199 -16.719 1.00 61.19 207 ILE A N 1
ATOM 1521 C CA . ILE A 1 207 ? 16.324 -21.271 -16.441 1.00 61.19 207 ILE A CA 1
ATOM 1522 C C . ILE A 1 207 ? 16.269 -22.277 -17.588 1.00 61.19 207 ILE A C 1
ATOM 1524 O O . ILE A 1 207 ? 15.138 -22.572 -18.039 1.00 61.19 207 ILE A O 1
#

Radius of gyration: 25.26 Å; chains: 1; bounding box: 63×66×63 Å

Organism: Saponaria officinalis (NCBI:txid3572)

Secondary structure (DSSP, 8-state):
--HHHHHHHHHHHHHHHHHHHHTS---------PPP--TT------------------PBPTT-EE-SSSS-PBSTT-EEEE-TTTS-EEEEPPPPTT------SEE-TTSEEESSSTTEESTTEEEEEP-TTS-TTEEEEEE-SS----TT--SBPTT-EE-TTSS-PBPTT-EEE-TTT---S--SS-GGGSPTT-EEEEPPP--

Sequence (207 aa):
MSTISINLMVISVIISIFLLAASVPTLANGYYQKPSSNPYEKPSIETPNGSRSGSGITCQSFGNACPAEGVYKCCDGYVCRPNTVGGISLCLPPLVPGEEEEYQKCRDITKICIDYGDYDCCGDLSCVPGSPANFIGAGVCLPMGGKMSSRNVKCQQQNNLCQPYGQYQCCPELSCVDPRTLTIPPLPIDLKLLPPGLGVCATLPKI

pLDDT: mean 70.29, std 17.03, range [35.31, 94.06]

Foldseek 3Di:
DPPVVVVVVVVVVVVVVVVVVVPPPPPPPDDPDDDDPDPDDDDPPPDPPDDDDDPDQDEAEFFDFDDPDDSHHHPDQFDFAQDPPDRTTGGHHDDDVVPPVVLQLADEAFDKAFLDGSRHHPDQWHFACPDLVDDQRIGGTDRDPDDPPVVPDQADEFFHKAFQPDSHHHDPQWHFDQVVPDPDPDDPHPSVPDDPRMGGTDHDPDD